Protein AF-A0A8K0QVH9-F1 (afdb_monomer_lite)

Foldseek 3Di:
DVVVVVVVVVVVVVVVVVVVVVVVVVVVVVVVVVVVVVVVVVVVVVVVVVVVVVVVVVVVVVVVVVVVVVVVVVVVVVVVVVVVVVVVVVVVVVVVVVVVVVVVVVVVVVVVVVVVVVVVVVVVVVVVVVVVVVVVVVVVVVVVVVVVVVVVVVVVVVVVVVVVVVVVVVVVVVVVVVVVVVVVCCVVVDPPPPPPVDDFDDDPFFPGFDFDQDPNWTWTWTHGPPPDDIDIDTVCVVPVPPPDDDDDDDDDDDDDDDDDDDDDDDDDDDDDDDDDDDDDDDCPVVVVVCCCVPVDPPPDDD

pLDDT: mean 73.51, std 28.83, range [21.8, 98.5]

Structure (mmCIF, N/CA/C/O backbone):
data_AF-A0A8K0QVH9-F1
#
_entry.id   AF-A0A8K0QVH9-F1
#
loop_
_atom_site.group_PDB
_atom_site.id
_atom_site.type_symbol
_atom_site.label_atom_id
_atom_site.label_alt_id
_atom_site.label_comp_id
_atom_site.label_asym_id
_atom_site.label_entity_id
_atom_site.label_seq_id
_atom_site.pdbx_PDB_ins_code
_atom_site.Cartn_x
_atom_site.Cartn_y
_atom_site.Cartn_z
_atom_site.occupancy
_atom_site.B_iso_or_equiv
_atom_site.auth_seq_id
_atom_site.auth_comp_id
_atom_site.auth_asym_id
_atom_site.auth_atom_id
_atom_site.pdbx_PDB_model_num
ATOM 1 N N . MET A 1 1 ? -75.529 -0.935 130.535 1.00 57.88 1 MET A N 1
ATOM 2 C CA . MET A 1 1 ? -74.658 -0.081 129.688 1.00 57.88 1 MET A CA 1
ATOM 3 C C . MET A 1 1 ? -73.705 -0.864 128.773 1.00 57.88 1 MET A C 1
ATOM 5 O O . MET A 1 1 ? -73.494 -0.405 127.663 1.00 57.88 1 MET A O 1
ATOM 9 N N . LYS A 1 2 ? -73.173 -2.038 129.161 1.00 58.66 2 LYS A N 1
ATOM 10 C CA . LYS A 1 2 ? -72.154 -2.792 128.389 1.00 58.66 2 LYS A CA 1
ATOM 11 C C . LYS A 1 2 ? -72.589 -3.248 126.974 1.00 58.66 2 LYS A C 1
ATOM 13 O O . LYS A 1 2 ? -71.867 -3.007 126.015 1.00 58.66 2 LYS A O 1
ATOM 18 N N . PHE A 1 3 ? -73.812 -3.770 126.829 1.00 58.72 3 PHE A N 1
ATOM 19 C CA . PHE A 1 3 ? -74.373 -4.228 125.541 1.00 58.72 3 PHE A CA 1
ATOM 20 C C . PHE A 1 3 ? -74.526 -3.124 124.476 1.00 58.72 3 PHE A C 1
ATOM 22 O O . PHE A 1 3 ? -74.322 -3.377 123.294 1.00 58.72 3 PHE A O 1
ATOM 29 N N . GLY A 1 4 ? -74.852 -1.888 124.876 1.00 67.38 4 GLY A N 1
ATOM 30 C CA . GLY A 1 4 ? -74.986 -0.766 123.935 1.00 67.38 4 GLY A CA 1
ATOM 31 C C . GLY A 1 4 ? -73.646 -0.305 123.352 1.00 67.38 4 GLY A C 1
ATOM 32 O O . GLY A 1 4 ? -73.594 0.166 122.219 1.00 67.38 4 GLY A O 1
ATOM 33 N N . ILE A 1 5 ? -72.554 -0.490 124.102 1.00 72.00 5 ILE A N 1
ATOM 34 C CA . ILE A 1 5 ? -71.194 -0.152 123.666 1.00 72.00 5 ILE A CA 1
ATOM 35 C C . ILE A 1 5 ? -70.684 -1.213 122.683 1.00 72.00 5 ILE A C 1
ATOM 37 O O . ILE A 1 5 ? -70.187 -0.864 121.615 1.00 72.00 5 ILE A O 1
ATOM 41 N N . GLU A 1 6 ? -70.867 -2.501 122.988 1.00 73.19 6 GLU A N 1
ATOM 42 C CA . GLU A 1 6 ? -70.455 -3.613 122.115 1.00 73.19 6 GLU A CA 1
ATOM 43 C C . GLU A 1 6 ? -71.192 -3.582 120.766 1.00 73.19 6 GLU A C 1
ATOM 45 O O . GLU A 1 6 ? -70.543 -3.646 119.719 1.00 73.19 6 GLU A O 1
ATOM 50 N N . PHE A 1 7 ? -72.512 -3.357 120.772 1.00 77.00 7 PHE A N 1
ATOM 51 C CA . PHE A 1 7 ? -73.316 -3.205 119.552 1.00 77.00 7 PHE A CA 1
ATOM 52 C C . PHE A 1 7 ? -72.897 -1.979 118.725 1.00 77.00 7 PHE A C 1
ATOM 54 O O . PHE A 1 7 ? -72.733 -2.074 117.510 1.00 77.00 7 PHE A O 1
ATOM 61 N N . GLY A 1 8 ? -72.628 -0.841 119.378 1.00 79.94 8 GLY A N 1
ATOM 62 C CA . GL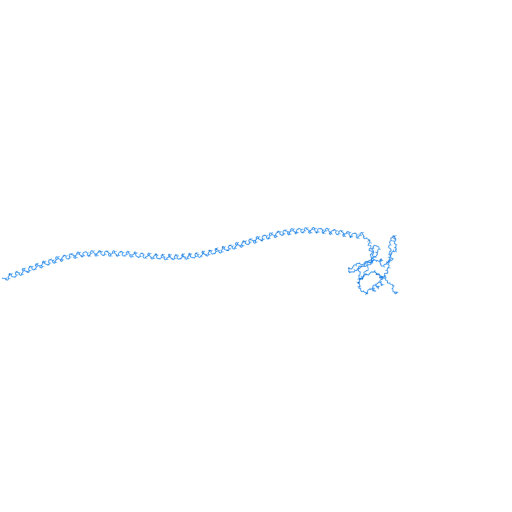Y A 1 8 ? -72.089 0.350 118.712 1.00 79.94 8 GLY A CA 1
ATOM 63 C C . GLY A 1 8 ? -70.687 0.145 118.120 1.00 79.94 8 GLY A C 1
ATOM 64 O O . GLY A 1 8 ? -70.339 0.784 117.129 1.00 79.94 8 GLY A O 1
ATOM 65 N N . THR A 1 9 ? -69.887 -0.765 118.683 1.00 85.88 9 THR A N 1
ATOM 66 C CA . THR A 1 9 ? -68.551 -1.113 118.167 1.00 85.88 9 THR A CA 1
ATOM 67 C C . THR A 1 9 ? -68.649 -2.033 116.947 1.00 85.88 9 THR A C 1
ATOM 69 O O . THR A 1 9 ? -67.959 -1.810 115.954 1.00 85.88 9 THR A O 1
ATOM 72 N N . HIS A 1 10 ? -69.557 -3.013 116.984 1.00 87.06 10 HIS A N 1
ATOM 73 C CA . HIS A 1 10 ? -69.821 -3.916 115.860 1.00 87.06 10 HIS A CA 1
ATOM 74 C C . HIS A 1 10 ? -70.444 -3.167 114.671 1.00 87.06 10 HIS A C 1
ATOM 76 O O . HIS A 1 10 ? -70.052 -3.399 113.532 1.00 87.06 10 HIS A O 1
ATOM 82 N N . ALA A 1 11 ? -71.343 -2.206 114.920 1.00 87.75 11 ALA A N 1
ATOM 83 C CA . ALA A 1 11 ? -71.897 -1.341 113.875 1.00 87.75 11 ALA A CA 1
ATOM 84 C C . ALA A 1 11 ? -70.799 -0.552 113.134 1.00 87.75 11 ALA A C 1
ATOM 86 O O . ALA A 1 11 ? -70.746 -0.573 111.908 1.00 87.75 11 ALA A O 1
ATOM 87 N N . LYS A 1 12 ? -69.850 0.046 113.872 1.00 89.44 12 LYS A N 1
ATOM 88 C CA . LYS A 1 12 ? -68.688 0.734 113.279 1.00 89.44 12 LYS A CA 1
ATOM 89 C C . LYS A 1 12 ? -67.795 -0.200 112.459 1.00 89.44 12 LYS A C 1
ATOM 91 O O . LYS A 1 12 ? -67.275 0.213 111.428 1.00 89.44 12 LYS A O 1
ATOM 96 N N . GLN A 1 13 ? -67.603 -1.445 112.900 1.00 91.38 13 GLN A N 1
ATOM 97 C CA . GLN A 1 13 ? -66.842 -2.439 112.135 1.00 91.38 13 GLN A CA 1
ATOM 98 C C . GLN A 1 13 ? -67.545 -2.812 110.825 1.00 91.38 13 GLN A C 1
ATOM 100 O O . GLN A 1 13 ? -66.882 -2.903 109.797 1.00 91.38 13 GLN A O 1
ATOM 105 N N . VAL A 1 14 ? -68.871 -2.983 110.841 1.00 92.31 14 VAL A N 1
ATOM 106 C CA . VAL A 1 14 ? -69.663 -3.255 109.630 1.00 92.31 14 VAL A CA 1
ATOM 107 C C . VAL A 1 14 ? -69.577 -2.094 108.642 1.00 92.31 14 VAL A C 1
ATOM 109 O O . VAL A 1 14 ? -69.371 -2.331 107.453 1.00 92.31 14 VAL A O 1
ATOM 112 N N . ASP A 1 15 ? -69.682 -0.851 109.111 1.00 93.19 15 ASP A N 1
ATOM 113 C CA . ASP A 1 15 ? -69.553 0.326 108.244 1.00 93.19 15 ASP A CA 1
ATOM 114 C C . ASP A 1 15 ? -68.138 0.453 107.659 1.00 93.19 15 ASP A C 1
ATOM 116 O O . ASP A 1 15 ? -67.987 0.740 106.472 1.00 93.19 15 ASP A O 1
ATOM 120 N N . ASN A 1 16 ? -67.102 0.146 108.446 1.00 94.56 16 ASN A N 1
ATOM 121 C CA . ASN A 1 16 ? -65.720 0.126 107.965 1.00 94.56 16 ASN A CA 1
ATOM 122 C C . ASN A 1 16 ? -65.490 -0.969 106.907 1.00 94.56 16 ASN A C 1
ATOM 124 O O . ASN A 1 16 ? -64.895 -0.711 105.865 1.00 94.56 16 ASN A O 1
ATOM 128 N N . LEU A 1 17 ? -66.014 -2.179 107.130 1.00 94.94 17 LEU A N 1
ATOM 129 C CA . LEU A 1 17 ? -65.939 -3.272 106.155 1.00 94.94 17 LEU A CA 1
ATOM 130 C C . LEU A 1 17 ? -66.709 -2.949 104.868 1.00 94.94 17 LEU A C 1
ATOM 132 O O . LEU A 1 17 ? -66.255 -3.305 103.784 1.00 94.94 17 LEU A O 1
ATOM 136 N N . ARG A 1 18 ? -67.851 -2.253 104.956 1.00 94.56 18 ARG A N 1
ATOM 137 C CA . ARG A 1 18 ? -68.585 -1.767 103.775 1.00 94.56 18 ARG A CA 1
ATOM 138 C C . ARG A 1 18 ? -67.783 -0.738 102.987 1.00 94.56 18 ARG A C 1
ATOM 140 O O . ARG A 1 18 ? -67.773 -0.814 101.763 1.00 94.56 18 ARG A O 1
ATOM 147 N N . ALA A 1 19 ? -67.114 0.191 103.671 1.00 93.88 19 ALA A N 1
ATOM 148 C CA . ALA A 1 19 ? -66.245 1.171 103.026 1.00 93.88 19 ALA A CA 1
ATOM 149 C C . ALA A 1 19 ? -65.070 0.486 102.307 1.00 93.88 19 ALA A C 1
ATOM 151 O O . ALA A 1 19 ? -64.851 0.744 101.127 1.00 93.88 19 ALA A O 1
ATOM 152 N N . GLN A 1 20 ? -64.398 -0.461 102.971 1.00 95.25 20 GLN A N 1
ATOM 153 C CA . GLN A 1 20 ? -63.329 -1.268 102.367 1.00 95.25 20 GLN A CA 1
ATOM 154 C C . GLN A 1 20 ? -63.825 -2.089 101.171 1.00 95.25 20 GLN A C 1
ATOM 156 O O . GLN A 1 20 ? -63.152 -2.166 100.149 1.00 95.25 20 GLN A O 1
ATOM 161 N N . LEU A 1 21 ? -65.016 -2.690 101.265 1.00 95.50 21 LEU A N 1
ATOM 162 C CA . LEU A 1 21 ? -65.599 -3.447 100.158 1.00 95.50 21 LEU A CA 1
ATOM 163 C C . LEU A 1 21 ? -65.886 -2.549 98.947 1.00 95.50 21 LEU A C 1
ATOM 165 O O . LEU A 1 21 ? -65.618 -2.954 97.819 1.00 95.50 21 LEU A O 1
ATOM 169 N N . ALA A 1 22 ? -66.407 -1.340 99.173 1.00 94.62 22 ALA A N 1
ATOM 170 C CA . ALA A 1 22 ? -66.648 -0.366 98.111 1.00 94.62 22 ALA A CA 1
ATOM 171 C C . ALA A 1 22 ? -65.335 0.105 97.457 1.00 94.62 22 ALA A C 1
ATOM 173 O O . ALA A 1 22 ? -65.261 0.221 96.233 1.00 94.62 22 ALA A O 1
ATOM 174 N N . GLU A 1 23 ? -64.284 0.322 98.250 1.00 96.31 23 GLU A N 1
ATOM 175 C CA . GLU A 1 23 ? -62.947 0.667 97.755 1.00 96.31 23 GLU A CA 1
ATOM 176 C C . GLU A 1 23 ? -62.372 -0.457 96.881 1.00 96.31 23 GLU A C 1
ATOM 178 O O . GLU A 1 23 ? -62.046 -0.223 95.718 1.00 96.31 23 GLU A O 1
ATOM 183 N N . VAL A 1 24 ? -62.385 -1.702 97.372 1.00 96.44 24 VAL A N 1
ATOM 184 C CA . VAL A 1 24 ? -61.933 -2.883 96.616 1.00 96.44 24 VAL A CA 1
ATOM 185 C C . VAL A 1 24 ? -62.740 -3.079 95.330 1.00 96.44 24 VAL A C 1
ATOM 187 O O . VAL A 1 24 ? -62.173 -3.428 94.297 1.00 96.44 24 VAL A O 1
ATOM 190 N N . GLN A 1 25 ? -64.056 -2.842 95.346 1.00 95.12 25 GLN A N 1
ATOM 191 C CA . GLN A 1 25 ? -64.880 -2.894 94.132 1.00 95.12 25 GLN A CA 1
ATOM 192 C C . GLN A 1 25 ? -64.455 -1.838 93.109 1.00 95.12 25 GLN A C 1
ATOM 194 O O . GLN A 1 25 ? -64.366 -2.141 91.919 1.00 95.12 25 GLN A O 1
ATOM 199 N N . THR A 1 26 ? -64.149 -0.626 93.571 1.00 95.88 26 THR A N 1
ATOM 200 C CA . THR A 1 26 ? -63.695 0.476 92.715 1.00 95.88 26 THR A CA 1
ATOM 201 C C . THR A 1 26 ? -62.329 0.155 92.097 1.00 95.88 26 THR A C 1
ATOM 203 O O . THR A 1 26 ? -62.136 0.286 90.884 1.00 95.88 26 THR A O 1
ATOM 206 N N . GLU A 1 27 ? -61.393 -0.360 92.897 1.00 96.56 27 GLU A N 1
ATOM 207 C CA . GLU A 1 27 ? -60.085 -0.820 92.421 1.00 96.56 27 GLU A CA 1
ATOM 208 C C . GLU A 1 27 ? -60.204 -1.982 91.430 1.00 96.56 27 GLU A C 1
ATOM 210 O O . GLU A 1 27 ? -59.517 -1.994 90.405 1.00 96.56 27 GLU A O 1
ATOM 215 N N . LEU A 1 28 ? -61.107 -2.933 91.686 1.00 96.75 28 LEU A N 1
ATOM 216 C CA . LEU A 1 28 ? -61.361 -4.061 90.795 1.00 96.75 28 LEU A CA 1
ATOM 217 C C . LEU A 1 28 ? -61.886 -3.586 89.435 1.00 96.75 28 LEU A C 1
ATOM 219 O O . LEU A 1 28 ? -61.407 -4.062 88.405 1.00 96.75 28 LEU A O 1
ATOM 223 N N . THR A 1 29 ? -62.813 -2.621 89.411 1.00 95.94 29 THR A N 1
ATOM 224 C CA . THR A 1 29 ? -63.303 -2.036 88.152 1.00 95.94 29 THR A CA 1
ATOM 225 C C . THR A 1 29 ? -62.196 -1.317 87.385 1.00 95.94 29 THR A C 1
ATOM 227 O O . THR A 1 29 ? -62.011 -1.581 86.197 1.00 95.94 29 THR A O 1
ATOM 230 N N . ALA A 1 30 ? -61.379 -0.510 88.068 1.00 96.69 30 ALA A N 1
ATOM 231 C CA . ALA A 1 30 ? -60.260 0.194 87.445 1.00 96.69 30 ALA A CA 1
ATOM 232 C C . ALA A 1 30 ? -59.186 -0.776 86.917 1.00 96.69 30 ALA A C 1
ATOM 234 O O . ALA A 1 30 ? -58.601 -0.564 85.854 1.00 96.69 30 ALA A O 1
ATOM 235 N N . SER A 1 31 ? -58.923 -1.865 87.644 1.00 96.94 31 SER A N 1
ATOM 236 C CA . SER A 1 31 ? -58.004 -2.919 87.211 1.00 96.94 31 SER A CA 1
ATOM 237 C C . SER A 1 31 ? -58.553 -3.680 85.999 1.00 96.94 31 SER A C 1
ATOM 239 O O . SER A 1 31 ? -57.823 -3.913 85.036 1.00 96.94 31 SER A O 1
ATOM 241 N N . SER A 1 32 ? -59.854 -3.989 85.986 1.00 96.81 32 SER A N 1
ATOM 242 C CA . SER A 1 32 ? -60.522 -4.629 84.847 1.00 96.81 32 SER A CA 1
ATOM 243 C C . SER A 1 32 ? -60.441 -3.778 83.576 1.00 96.81 32 SER A C 1
ATOM 245 O O . SER A 1 32 ? -60.183 -4.308 82.495 1.00 96.81 32 SER A O 1
ATOM 247 N N . GLU A 1 33 ? -60.616 -2.460 83.686 1.00 97.44 33 GLU A N 1
ATOM 248 C CA . GLU A 1 33 ? -60.452 -1.535 82.557 1.00 97.44 33 GLU A CA 1
ATOM 249 C C . GLU A 1 33 ? -59.007 -1.497 82.049 1.00 97.44 33 GLU A C 1
ATOM 251 O O . GLU A 1 33 ? -58.771 -1.563 80.842 1.00 97.44 33 GLU A O 1
ATOM 256 N N . LYS A 1 34 ? -58.020 -1.471 82.956 1.00 97.44 34 LYS A N 1
ATOM 257 C CA . LYS A 1 34 ? -56.597 -1.551 82.585 1.00 97.44 34 LYS A CA 1
ATOM 258 C C . LYS A 1 34 ? -56.271 -2.844 81.844 1.00 97.44 34 LYS A C 1
ATOM 260 O O . LYS A 1 34 ? -55.566 -2.794 80.840 1.00 97.44 34 LYS A O 1
ATOM 265 N N . VAL A 1 35 ? -56.783 -3.988 82.304 1.00 97.81 35 VAL A N 1
ATOM 266 C CA . VAL A 1 35 ? -56.580 -5.283 81.633 1.00 97.81 35 VAL A CA 1
ATOM 267 C C . VAL A 1 35 ? -57.154 -5.258 80.219 1.00 97.81 35 VAL A C 1
ATOM 269 O O . VAL A 1 35 ? -56.475 -5.696 79.293 1.00 97.81 35 VAL A O 1
ATOM 272 N N . LYS A 1 36 ? -58.355 -4.698 80.033 1.00 97.06 36 LYS A N 1
ATOM 273 C CA . LYS A 1 36 ? -58.963 -4.553 78.705 1.00 97.06 36 LYS A CA 1
ATOM 274 C C . LYS A 1 36 ? -58.111 -3.673 77.783 1.00 97.06 36 LYS A C 1
ATOM 276 O O . LYS A 1 36 ? -57.770 -4.097 76.686 1.00 97.06 36 LYS A O 1
ATOM 281 N N . ASN A 1 37 ? -57.668 -2.510 78.263 1.00 98.00 37 ASN A N 1
ATOM 282 C CA . ASN A 1 37 ? -56.795 -1.622 77.488 1.00 98.00 37 ASN A CA 1
ATOM 283 C C . ASN A 1 37 ? -55.467 -2.296 77.104 1.00 98.00 37 ASN A C 1
ATOM 285 O O . ASN A 1 37 ? -54.993 -2.141 75.981 1.00 98.00 37 ASN A O 1
ATOM 289 N N . LEU A 1 38 ? -54.867 -3.071 78.014 1.00 98.00 38 LEU A N 1
ATOM 290 C CA . LEU A 1 38 ? -53.647 -3.832 77.726 1.00 98.00 38 LEU A CA 1
ATOM 291 C C . LEU A 1 38 ? -53.888 -4.955 76.705 1.00 98.00 38 LEU A C 1
ATOM 293 O O . LEU A 1 38 ? -53.006 -5.244 75.898 1.00 98.00 38 LEU A O 1
ATOM 297 N N . GLN A 1 39 ? -55.066 -5.587 76.710 1.00 97.75 39 GLN A N 1
ATOM 298 C CA . GLN A 1 39 ? -55.448 -6.579 75.698 1.00 97.75 39 GLN A CA 1
ATOM 299 C C . GLN A 1 39 ? -55.609 -5.945 74.310 1.00 97.75 39 GLN A C 1
ATOM 301 O O . GLN A 1 39 ? -55.124 -6.512 73.326 1.00 97.75 39 GLN A O 1
ATOM 306 N N . ASP A 1 40 ? -56.212 -4.759 74.233 1.00 97.62 40 ASP A N 1
ATOM 307 C CA . ASP A 1 40 ? -56.354 -4.012 72.980 1.00 97.62 40 ASP A CA 1
ATOM 308 C C . ASP A 1 40 ? -54.974 -3.606 72.430 1.00 97.62 40 ASP A C 1
ATOM 310 O O . ASP A 1 40 ? -54.649 -3.904 71.278 1.00 97.62 40 ASP A O 1
ATOM 314 N N . GLN A 1 41 ? -54.102 -3.051 73.282 1.00 98.00 41 GLN A N 1
ATOM 315 C CA . GLN A 1 41 ? -52.717 -2.715 72.920 1.00 98.00 41 GLN A CA 1
ATOM 316 C C . GLN A 1 41 ? -51.916 -3.937 72.461 1.00 98.00 41 GLN A C 1
ATOM 318 O O . GLN A 1 41 ? -51.178 -3.866 71.478 1.00 98.00 41 GLN A O 1
ATOM 323 N N . ARG A 1 42 ? -52.060 -5.080 73.145 1.00 97.94 42 ARG A N 1
ATOM 324 C CA . ARG A 1 42 ? -51.406 -6.329 72.735 1.00 97.94 42 ARG A CA 1
ATOM 325 C C . ARG A 1 42 ? -51.844 -6.736 71.329 1.00 97.94 42 ARG A C 1
ATOM 327 O O . ARG A 1 42 ? -51.002 -7.141 70.533 1.00 97.94 42 ARG A O 1
ATOM 334 N N . THR A 1 43 ? -53.135 -6.638 71.032 1.00 97.50 43 THR A N 1
ATOM 335 C CA . THR A 1 43 ? -53.685 -7.007 69.721 1.00 97.50 43 THR A CA 1
ATOM 336 C C . THR A 1 43 ? -53.152 -6.084 68.622 1.00 97.50 43 THR A C 1
ATOM 338 O O . THR A 1 43 ? -52.741 -6.561 67.565 1.00 97.50 43 THR A O 1
ATOM 341 N N . GLU A 1 44 ? -53.059 -4.779 68.892 1.00 98.19 44 GLU A N 1
ATOM 342 C CA . GLU A 1 44 ? -52.468 -3.803 67.968 1.00 98.19 44 GLU A CA 1
ATOM 343 C C . GLU A 1 44 ? -50.980 -4.085 67.695 1.00 98.19 44 GLU A C 1
ATOM 345 O O . GLU A 1 44 ? -50.537 -4.082 66.545 1.00 98.19 44 GLU A O 1
ATOM 350 N N . VAL A 1 45 ? -50.201 -4.375 68.742 1.00 98.12 45 VAL A N 1
ATOM 351 C CA . VAL A 1 45 ? -48.778 -4.726 68.608 1.00 98.12 45 VAL A CA 1
ATOM 352 C C . VAL A 1 45 ? -48.601 -6.027 67.824 1.00 98.12 45 VAL A C 1
ATOM 354 O O . VAL A 1 45 ? -47.701 -6.111 66.992 1.00 98.12 45 VAL A O 1
ATOM 357 N N . GLN A 1 46 ? -49.465 -7.025 68.040 1.00 98.06 46 GLN A N 1
ATOM 358 C CA . GLN A 1 46 ? -49.442 -8.276 67.278 1.00 98.06 46 GLN A CA 1
ATOM 359 C C . GLN A 1 46 ? -49.708 -8.037 65.785 1.00 98.06 46 GLN A C 1
ATOM 361 O O . GLN A 1 46 ? -48.982 -8.576 64.954 1.00 98.06 46 GLN A O 1
ATOM 366 N N . ALA A 1 47 ? -50.673 -7.182 65.437 1.00 97.56 47 ALA A N 1
ATOM 367 C CA . ALA A 1 47 ? -50.941 -6.831 64.042 1.00 97.56 47 ALA A CA 1
ATOM 368 C C . ALA A 1 47 ? -49.751 -6.114 63.378 1.00 97.56 47 ALA A C 1
ATOM 370 O O . ALA A 1 47 ? -49.357 -6.465 62.267 1.00 97.56 47 ALA A O 1
ATOM 371 N N . LYS A 1 48 ? -49.129 -5.154 64.078 1.00 98.12 48 LYS A N 1
ATOM 372 C CA . LYS A 1 48 ? -47.929 -4.450 63.590 1.00 98.12 48 LYS A CA 1
ATOM 373 C C . LYS A 1 48 ? -46.736 -5.386 63.400 1.00 98.12 48 LYS A C 1
ATOM 375 O O . LYS A 1 48 ? -45.968 -5.211 62.460 1.00 98.12 48 LYS A O 1
ATOM 380 N N . LEU A 1 49 ? -46.572 -6.373 64.282 1.00 98.19 49 LEU A N 1
ATOM 381 C CA . LEU A 1 49 ? -45.493 -7.353 64.177 1.00 98.19 49 LEU A CA 1
ATOM 382 C C . LEU A 1 49 ? -45.635 -8.226 62.923 1.00 98.19 49 LEU A C 1
ATOM 384 O O . LEU A 1 49 ? -44.642 -8.435 62.231 1.00 98.19 49 LEU A O 1
ATOM 388 N N . GLU A 1 50 ? -46.843 -8.706 62.620 1.00 97.50 50 GLU A N 1
ATOM 389 C CA . GLU A 1 50 ? -47.079 -9.476 61.390 1.00 97.50 50 GLU A CA 1
ATOM 390 C C . GLU A 1 50 ? -46.868 -8.609 60.143 1.00 97.50 50 GLU A C 1
ATOM 392 O O . GLU A 1 50 ? -46.185 -9.039 59.219 1.00 97.50 50 GLU A O 1
ATOM 397 N N . GLN A 1 51 ? -47.320 -7.349 60.157 1.00 98.06 51 GLN A N 1
ATOM 398 C CA . GLN A 1 51 ? -47.042 -6.418 59.060 1.00 98.06 51 GLN A CA 1
ATOM 399 C C . GLN A 1 51 ? -45.532 -6.225 58.834 1.00 98.06 51 GLN A C 1
ATOM 401 O O . GLN A 1 51 ? -45.058 -6.336 57.707 1.00 98.06 51 GLN A O 1
ATOM 406 N N . PHE A 1 52 ? -44.750 -5.994 59.894 1.00 98.12 52 PHE A N 1
ATOM 407 C CA . PHE A 1 52 ? -43.296 -5.852 59.760 1.00 98.12 52 PHE A CA 1
ATOM 408 C C . PHE A 1 52 ? -42.606 -7.122 59.270 1.00 98.12 52 PHE A C 1
ATOM 410 O O . PHE A 1 52 ? -41.573 -7.045 58.605 1.00 98.12 52 PHE A O 1
ATOM 417 N N . LYS A 1 53 ? -43.151 -8.292 59.597 1.00 98.00 53 LYS A N 1
ATOM 418 C CA . LYS A 1 53 ? -42.632 -9.567 59.113 1.00 98.00 53 LYS A CA 1
ATOM 419 C C . LYS A 1 53 ? -42.861 -9.719 57.609 1.00 98.00 53 LYS A C 1
ATOM 421 O O . LYS A 1 53 ? -41.937 -10.131 56.909 1.00 98.00 53 LYS A O 1
ATOM 426 N N . ASP A 1 54 ? -44.037 -9.336 57.121 1.00 97.88 54 ASP A N 1
ATOM 427 C CA . ASP A 1 54 ? -44.349 -9.329 55.690 1.00 97.88 54 ASP A CA 1
ATOM 428 C C . ASP A 1 54 ? -43.481 -8.312 54.932 1.00 97.88 54 ASP A C 1
ATOM 430 O O . ASP A 1 54 ? -42.883 -8.647 53.908 1.00 97.88 54 ASP A O 1
ATOM 434 N N . ASP A 1 55 ? -43.316 -7.101 55.471 1.00 98.00 55 ASP A N 1
ATOM 435 C CA . ASP A 1 55 ? -42.443 -6.073 54.891 1.00 98.00 55 ASP A CA 1
ATOM 436 C C . ASP A 1 55 ? -40.980 -6.542 54.818 1.00 98.00 55 ASP A C 1
ATOM 438 O O . ASP A 1 55 ? -40.310 -6.361 53.798 1.00 98.00 55 ASP A O 1
ATOM 442 N N . ALA A 1 56 ? -40.478 -7.196 55.871 1.00 97.50 56 ALA A N 1
ATOM 443 C CA . ALA A 1 56 ? -39.124 -7.742 55.899 1.00 97.50 56 ALA A CA 1
ATOM 444 C C . ALA A 1 56 ? -38.919 -8.857 54.859 1.00 97.50 56 ALA A C 1
ATOM 446 O O . ALA A 1 56 ? -37.855 -8.932 54.239 1.00 97.50 56 ALA A O 1
ATOM 447 N N . LEU A 1 57 ? -39.929 -9.708 54.641 1.00 97.94 57 LEU A N 1
ATOM 448 C CA . LEU A 1 57 ? -39.893 -10.731 53.595 1.00 97.94 57 LEU A CA 1
ATOM 449 C C . LEU A 1 57 ? -39.860 -10.100 52.199 1.00 97.94 57 LEU A C 1
ATOM 451 O O . LEU A 1 57 ? -39.027 -10.492 51.379 1.00 97.94 57 LEU A O 1
ATOM 455 N N . ASN A 1 58 ? -40.703 -9.096 51.950 1.00 97.88 58 ASN A N 1
ATOM 456 C CA . ASN A 1 58 ? -40.748 -8.390 50.669 1.00 97.88 58 ASN A CA 1
ATOM 457 C C . ASN 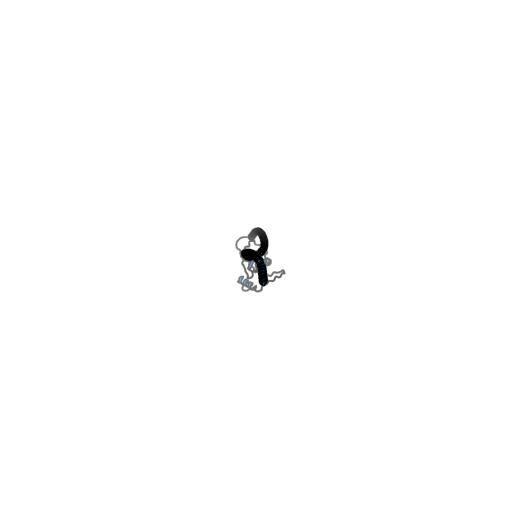A 1 58 ? -39.420 -7.681 50.364 1.00 97.88 58 ASN A C 1
ATOM 459 O O . ASN A 1 58 ? -38.858 -7.871 49.287 1.00 97.88 58 ASN A O 1
ATOM 463 N N . LEU A 1 59 ? -38.847 -6.969 51.340 1.00 98.19 59 LEU A N 1
ATOM 464 C CA . LEU A 1 59 ? -37.524 -6.350 51.199 1.00 98.19 59 LEU A CA 1
ATOM 465 C C . LEU A 1 59 ? -36.424 -7.380 50.902 1.00 98.19 59 LEU A C 1
ATOM 467 O O . LEU A 1 59 ? -35.514 -7.107 50.119 1.00 98.19 59 LEU A O 1
ATOM 471 N N . GLY A 1 60 ? -36.502 -8.574 51.497 1.00 97.69 60 GLY A N 1
ATOM 472 C CA . GLY A 1 60 ? -35.583 -9.672 51.200 1.00 97.69 60 GLY A CA 1
ATOM 473 C C . GLY A 1 60 ? -35.675 -10.152 49.747 1.00 97.69 60 GLY A C 1
ATOM 474 O O . GLY A 1 60 ? -34.647 -10.411 49.115 1.00 97.69 60 GLY A O 1
ATOM 475 N N . LEU A 1 61 ? -36.889 -10.232 49.196 1.00 97.88 61 LEU A N 1
ATOM 476 C CA . LEU A 1 61 ? -37.122 -10.593 47.793 1.00 97.88 61 LEU A CA 1
ATOM 477 C C . LEU A 1 61 ? -36.613 -9.511 46.830 1.00 97.88 61 LEU A C 1
ATOM 479 O O . LEU A 1 61 ? -35.950 -9.837 45.838 1.00 97.88 61 LEU A O 1
ATOM 483 N N . ASP A 1 62 ? -36.858 -8.239 47.141 1.00 98.00 62 ASP A N 1
ATOM 484 C CA . ASP A 1 62 ? -36.391 -7.105 46.337 1.00 98.00 62 ASP A CA 1
ATOM 485 C C . ASP A 1 62 ? -34.862 -7.031 46.317 1.00 98.00 62 ASP A C 1
ATOM 487 O O . ASP A 1 62 ? -34.253 -6.934 45.248 1.00 98.00 62 ASP A O 1
ATOM 491 N N . LEU A 1 63 ? -34.215 -7.179 47.479 1.00 98.00 63 LEU A N 1
ATOM 492 C CA . LEU A 1 63 ? -32.756 -7.264 47.581 1.00 98.00 63 LEU A CA 1
ATOM 493 C C . LEU A 1 63 ? -32.196 -8.424 46.754 1.00 98.00 63 LEU A C 1
ATOM 495 O O . LEU A 1 63 ? -31.206 -8.251 46.041 1.00 98.00 63 LEU A O 1
ATOM 499 N N . GLY A 1 64 ? -32.840 -9.594 46.801 1.00 97.88 64 GLY A N 1
ATOM 500 C CA . GLY A 1 64 ? -32.455 -10.742 45.981 1.00 97.88 64 GLY A CA 1
ATOM 501 C C . GLY A 1 64 ? -32.580 -10.471 44.478 1.00 97.88 64 GLY A C 1
ATOM 502 O O . GLY A 1 64 ? -31.741 -10.917 43.693 1.00 97.88 64 GLY A O 1
ATOM 503 N N . THR A 1 65 ? -33.596 -9.714 44.068 1.00 98.06 65 THR A N 1
ATOM 504 C CA . THR A 1 65 ? -33.814 -9.326 42.668 1.00 98.06 65 THR A CA 1
ATOM 505 C C . THR A 1 65 ? -32.769 -8.312 42.204 1.00 98.06 65 THR A C 1
ATOM 507 O O . THR A 1 65 ? -32.133 -8.513 41.168 1.00 98.06 65 THR A O 1
ATOM 510 N N . HIS A 1 66 ? -32.513 -7.272 42.998 1.00 97.88 66 HIS A N 1
ATOM 511 C CA . HIS A 1 66 ? -31.483 -6.277 42.703 1.00 97.88 66 HIS A CA 1
ATOM 512 C C . HIS A 1 66 ? -30.071 -6.868 42.685 1.00 97.88 66 HIS A C 1
ATOM 514 O O . HIS A 1 66 ? -29.261 -6.465 41.853 1.00 97.88 66 HIS A O 1
ATOM 520 N N . ALA A 1 67 ? -29.774 -7.848 43.544 1.00 97.75 67 ALA A N 1
ATOM 521 C CA . ALA A 1 67 ? -28.494 -8.551 43.522 1.00 97.75 67 ALA A CA 1
ATOM 522 C C . ALA A 1 67 ? -28.270 -9.282 42.188 1.00 97.75 67 ALA A C 1
ATOM 524 O O . ALA A 1 67 ? -27.219 -9.125 41.569 1.00 97.75 67 ALA A O 1
ATOM 525 N N . LYS A 1 68 ? -29.285 -10.008 41.698 1.00 98.12 68 LYS A N 1
ATOM 526 C CA . LYS A 1 68 ? -29.217 -10.693 40.396 1.00 98.12 68 LYS A CA 1
ATOM 527 C C . LYS A 1 68 ? -29.030 -9.718 39.237 1.00 98.12 68 LYS A C 1
ATOM 529 O O . LYS A 1 68 ? -28.253 -9.999 38.327 1.00 98.12 68 LYS A O 1
ATOM 534 N N . GLU A 1 69 ? -29.716 -8.578 39.270 1.00 98.31 69 GLU A N 1
ATOM 535 C CA . GLU A 1 69 ? -29.562 -7.552 38.236 1.00 98.31 69 GLU A CA 1
ATOM 536 C C . GLU A 1 69 ? -28.168 -6.914 38.273 1.00 98.31 69 GLU A C 1
ATOM 538 O O . GLU A 1 69 ? -27.537 -6.738 37.233 1.00 98.31 69 GLU A O 1
ATOM 543 N N . ALA A 1 70 ? -27.631 -6.643 39.466 1.00 98.06 70 ALA A N 1
ATOM 544 C CA . ALA A 1 70 ? -26.269 -6.141 39.616 1.00 98.06 70 ALA A CA 1
ATOM 545 C C . ALA A 1 70 ? -25.230 -7.123 39.049 1.00 98.06 70 ALA A C 1
ATOM 547 O O . ALA A 1 70 ? -24.294 -6.701 38.370 1.00 98.06 70 ALA A O 1
ATOM 548 N N . ASP A 1 71 ? -25.400 -8.426 39.277 1.00 98.31 71 ASP A N 1
ATOM 549 C CA . ASP A 1 71 ? -24.507 -9.448 38.726 1.00 98.31 71 ASP A CA 1
ATOM 550 C C . ASP A 1 71 ? -24.617 -9.551 37.202 1.00 98.31 71 ASP A C 1
ATOM 552 O O . ASP A 1 71 ? -23.598 -9.640 36.512 1.00 98.31 71 ASP A O 1
ATOM 556 N N . ARG A 1 72 ? -25.834 -9.443 36.655 1.00 98.50 72 ARG A N 1
ATOM 557 C CA . ARG A 1 72 ? -26.055 -9.379 35.206 1.00 98.50 72 ARG A CA 1
ATOM 558 C C . ARG A 1 72 ? -25.361 -8.169 34.581 1.00 98.50 72 ARG A C 1
ATOM 560 O O . ARG A 1 72 ? -24.659 -8.321 33.582 1.00 98.50 72 ARG A O 1
ATOM 567 N N . LEU A 1 73 ? -25.524 -6.984 35.167 1.00 98.44 73 LEU A N 1
ATOM 568 C CA . LEU A 1 73 ? -24.895 -5.756 34.677 1.00 98.44 73 LEU A CA 1
ATOM 569 C C . LEU A 1 73 ? -23.365 -5.823 34.767 1.00 98.44 73 LEU A C 1
ATOM 571 O O . LEU A 1 73 ? -22.680 -5.374 33.849 1.00 98.44 73 LEU A O 1
ATOM 575 N N . ARG A 1 74 ? -22.809 -6.430 35.825 1.00 98.44 74 ARG A N 1
ATOM 576 C CA . ARG A 1 74 ? -21.359 -6.678 35.929 1.00 98.44 74 ARG A CA 1
ATOM 577 C C . ARG A 1 74 ? -20.854 -7.596 34.820 1.00 98.44 74 ARG A C 1
ATOM 579 O O . ARG A 1 74 ? -19.806 -7.312 34.246 1.00 98.44 74 ARG A O 1
ATOM 586 N N . ALA A 1 75 ? -21.589 -8.662 34.508 1.00 98.12 75 ALA A N 1
ATOM 587 C CA . ALA A 1 75 ? -21.229 -9.569 33.422 1.00 98.12 75 ALA A CA 1
ATOM 588 C C . ALA A 1 75 ? -21.247 -8.854 32.060 1.00 98.12 75 ALA A C 1
ATOM 590 O O . ALA A 1 75 ? -20.278 -8.948 31.310 1.00 98.12 75 ALA A O 1
ATOM 591 N N . GLN A 1 76 ? -22.291 -8.066 31.782 1.00 98.44 76 GLN A N 1
ATOM 592 C CA . GLN A 1 76 ? -22.381 -7.261 30.558 1.00 98.44 76 GLN A CA 1
ATOM 593 C C . GLN A 1 76 ? -21.250 -6.232 30.452 1.00 98.44 76 GLN A C 1
ATOM 595 O O . GLN A 1 76 ? -20.676 -6.044 29.382 1.00 98.44 76 GLN A O 1
ATOM 600 N N . LEU A 1 77 ? -20.886 -5.581 31.561 1.00 98.38 77 LEU A N 1
ATOM 601 C CA . LEU A 1 77 ? -19.774 -4.633 31.580 1.00 98.38 77 LEU A CA 1
ATOM 602 C C . LEU A 1 77 ? -18.439 -5.316 31.248 1.00 98.38 77 LEU A C 1
ATOM 604 O O . LEU A 1 77 ? -17.647 -4.762 30.487 1.00 98.38 77 LEU A O 1
ATOM 608 N N . ALA A 1 78 ? -18.198 -6.514 31.787 1.00 98.12 78 ALA A N 1
ATOM 609 C CA . ALA A 1 78 ? -16.991 -7.288 31.499 1.00 98.12 78 ALA A CA 1
ATOM 610 C C . ALA A 1 78 ? -16.919 -7.729 30.023 1.00 98.12 78 ALA A C 1
ATOM 612 O O . ALA A 1 78 ? -15.849 -7.682 29.409 1.00 98.12 78 ALA A O 1
ATOM 613 N N . GLU A 1 79 ? -18.054 -8.108 29.434 1.00 98.38 79 GLU A N 1
ATOM 614 C CA . GLU A 1 79 ? -18.156 -8.447 28.011 1.00 98.38 79 GLU A CA 1
ATOM 615 C C . GLU A 1 79 ? -17.816 -7.236 27.129 1.00 98.38 79 GLU A C 1
ATOM 617 O O . GLU A 1 79 ? -16.893 -7.304 26.316 1.00 98.38 79 GLU A O 1
ATOM 622 N N . VAL A 1 80 ? -18.449 -6.085 27.379 1.00 98.31 80 VAL A N 1
ATOM 623 C CA . VAL A 1 80 ? -18.181 -4.838 26.640 1.00 98.31 80 VAL A CA 1
ATOM 624 C C . VAL A 1 80 ? -16.723 -4.390 26.781 1.00 98.31 80 VAL A C 1
ATOM 626 O O . VAL A 1 80 ? -16.120 -3.931 25.811 1.00 98.31 80 VAL A O 1
ATOM 629 N N . GLN A 1 81 ? -16.113 -4.535 27.961 1.00 98.19 81 GLN A N 1
ATOM 630 C CA . GLN A 1 81 ? -14.689 -4.229 28.154 1.00 98.19 81 GLN A CA 1
ATOM 631 C C . GLN A 1 81 ? -13.779 -5.136 27.314 1.00 98.19 81 GLN A C 1
ATOM 633 O O . GLN A 1 81 ? -12.776 -4.673 26.761 1.00 98.19 81 GLN A O 1
ATOM 638 N N . THR A 1 82 ? -14.140 -6.412 27.184 1.00 98.12 82 THR A N 1
ATOM 639 C CA . THR A 1 82 ? -13.402 -7.375 26.360 1.00 98.12 82 THR A CA 1
ATOM 640 C C . THR A 1 82 ? -13.515 -7.013 24.879 1.00 98.12 82 THR A C 1
ATOM 642 O O . THR A 1 82 ? -12.503 -6.937 24.179 1.00 98.12 82 THR A O 1
ATOM 645 N N . GLU A 1 83 ? -14.724 -6.701 24.408 1.00 98.25 83 GLU A N 1
ATOM 646 C CA . GLU A 1 83 ? -14.959 -6.263 23.029 1.00 98.25 83 GLU A CA 1
ATOM 647 C C . GLU A 1 83 ? -14.240 -4.953 22.700 1.00 98.25 83 GLU A C 1
ATOM 649 O O . GLU A 1 83 ? -13.631 -4.826 21.635 1.00 98.25 83 GLU A O 1
ATOM 654 N N . LEU A 1 84 ? -14.256 -3.988 23.623 1.00 98.31 84 LEU A N 1
ATOM 655 C CA . LEU A 1 84 ? -13.558 -2.715 23.467 1.00 98.31 84 LEU A CA 1
ATOM 656 C C . LEU A 1 84 ? -12.047 -2.921 23.329 1.00 98.31 84 LEU A C 1
ATOM 658 O O . LEU A 1 84 ? -11.419 -2.307 22.466 1.00 98.31 84 LEU A O 1
ATOM 662 N N . THR A 1 85 ? -11.473 -3.812 24.138 1.00 98.00 85 THR A N 1
ATOM 663 C CA . THR A 1 85 ? -10.046 -4.155 24.071 1.00 98.00 85 THR A CA 1
ATOM 664 C C . THR A 1 85 ? -9.705 -4.791 22.722 1.00 98.00 85 THR A C 1
ATOM 666 O O . THR A 1 85 ? -8.802 -4.317 22.033 1.00 98.00 85 THR A O 1
ATOM 669 N N . ALA A 1 86 ? -10.491 -5.776 22.277 1.00 97.81 86 ALA A N 1
ATOM 670 C CA . ALA A 1 86 ? -10.296 -6.419 20.978 1.00 97.81 86 ALA A CA 1
ATOM 671 C C . ALA A 1 86 ? -10.463 -5.436 19.801 1.00 97.81 86 ALA A C 1
ATOM 673 O O . ALA A 1 86 ? -9.739 -5.504 18.806 1.00 97.81 86 ALA A O 1
ATOM 674 N N . SER A 1 87 ? -11.415 -4.505 19.897 1.00 98.00 87 SER A N 1
ATOM 675 C CA . SER A 1 87 ? -11.620 -3.456 18.895 1.00 98.00 87 SER A CA 1
ATOM 676 C C . SER A 1 87 ? -10.437 -2.484 18.847 1.00 98.00 87 SER A C 1
ATOM 678 O O . SER A 1 87 ? -9.946 -2.159 17.766 1.00 98.00 87 SER A O 1
ATOM 680 N N . SER A 1 88 ? -9.913 -2.085 20.009 1.00 98.00 88 SER A N 1
ATOM 681 C CA . SER A 1 88 ? -8.722 -1.237 20.121 1.00 98.00 88 SER A CA 1
ATOM 682 C C . SER A 1 88 ? -7.494 -1.884 19.467 1.00 98.00 88 SER A C 1
ATOM 684 O O . SER A 1 88 ? -6.797 -1.247 18.674 1.00 98.00 88 SER A O 1
ATOM 686 N N . GLU A 1 89 ? -7.272 -3.181 19.702 1.00 98.38 89 GLU A N 1
ATOM 687 C CA . GLU A 1 89 ? -6.198 -3.943 19.052 1.00 98.38 89 GLU A CA 1
ATOM 688 C C . GLU A 1 89 ? -6.368 -4.006 17.529 1.00 98.38 89 GLU A C 1
ATOM 690 O O . GLU A 1 89 ? -5.408 -3.791 16.785 1.00 98.38 89 GLU A O 1
ATOM 695 N N . LYS A 1 90 ? -7.596 -4.229 17.040 1.00 98.25 90 LYS A N 1
ATOM 696 C CA . LYS A 1 90 ? -7.894 -4.191 15.598 1.00 98.25 90 LYS A CA 1
ATOM 697 C C . LYS A 1 90 ? -7.597 -2.823 14.992 1.00 98.25 90 LYS A C 1
ATOM 699 O O . LYS A 1 90 ? -7.004 -2.760 13.917 1.00 98.25 90 LYS A O 1
ATOM 704 N N . VAL A 1 91 ? -7.980 -1.737 15.665 1.00 98.44 91 VAL A N 1
ATOM 705 C CA . VAL A 1 91 ? -7.695 -0.369 15.208 1.00 98.44 91 VAL A CA 1
ATOM 706 C C . VAL A 1 91 ? -6.190 -0.134 15.117 1.00 98.44 91 VAL A C 1
ATOM 708 O O . VAL A 1 91 ? -5.727 0.380 14.100 1.00 98.44 91 VAL A O 1
ATOM 711 N N . LYS A 1 92 ? -5.420 -0.557 16.124 1.00 98.06 92 LYS A N 1
ATOM 712 C CA . LYS A 1 92 ? -3.956 -0.451 16.107 1.00 98.06 92 LYS A CA 1
ATOM 713 C C . LYS A 1 92 ? -3.346 -1.220 14.929 1.00 98.06 92 LYS A C 1
ATOM 715 O O . LYS A 1 92 ? -2.586 -0.647 14.157 1.00 98.06 92 LYS A O 1
ATOM 720 N N . ASN A 1 93 ? -3.762 -2.469 14.718 1.00 98.25 93 ASN A N 1
ATOM 721 C CA . ASN A 1 93 ? -3.286 -3.275 13.590 1.00 98.25 93 ASN A CA 1
ATOM 722 C C . ASN A 1 93 ? -3.612 -2.628 12.232 1.00 98.25 93 ASN A C 1
ATOM 724 O O . ASN A 1 93 ? -2.781 -2.630 11.326 1.00 98.25 93 ASN A O 1
ATOM 728 N N . LEU A 1 94 ? -4.807 -2.047 12.080 1.00 98.38 94 LEU A N 1
ATOM 729 C CA . LEU A 1 94 ? -5.187 -1.328 10.860 1.00 98.38 94 LEU A CA 1
ATOM 730 C C . LEU A 1 94 ? -4.358 -0.050 10.653 1.00 98.38 94 LEU A C 1
ATOM 732 O O . LEU A 1 94 ? -4.038 0.290 9.514 1.00 98.38 94 LEU A O 1
ATOM 736 N N . GLN A 1 95 ? -3.991 0.657 11.724 1.00 98.25 95 GLN A N 1
ATOM 737 C CA . GLN A 1 95 ? -3.099 1.819 11.647 1.00 98.25 95 GLN A CA 1
ATOM 738 C C . GLN A 1 95 ? -1.688 1.424 11.194 1.00 98.25 95 GLN A C 1
ATOM 740 O O . GLN A 1 95 ? -1.112 2.108 10.341 1.00 98.25 95 GLN A O 1
ATOM 745 N N . ASP A 1 96 ? -1.164 0.306 11.695 1.00 98.19 96 ASP A N 1
ATOM 746 C CA . ASP A 1 96 ? 0.137 -0.224 11.282 1.00 98.19 96 ASP A CA 1
ATOM 747 C C . ASP A 1 96 ? 0.113 -0.626 9.796 1.00 98.19 96 ASP A C 1
ATOM 749 O O . ASP A 1 96 ? 0.957 -0.179 9.015 1.00 98.19 96 ASP A O 1
ATOM 753 N N . GLN A 1 97 ? -0.923 -1.356 9.359 1.00 98.19 97 GLN A N 1
ATOM 754 C CA . GLN A 1 97 ? -1.115 -1.721 7.947 1.00 98.19 97 GLN A CA 1
ATOM 755 C C . GLN A 1 97 ? -1.232 -0.497 7.034 1.00 98.19 97 GLN A C 1
ATOM 757 O O . GLN A 1 97 ? -0.620 -0.449 5.965 1.00 98.19 97 GLN A O 1
ATOM 762 N N . ARG A 1 98 ? -1.996 0.523 7.447 1.00 98.38 98 ARG A N 1
ATOM 763 C CA . ARG A 1 98 ? -2.111 1.785 6.704 1.00 98.38 98 ARG A CA 1
ATOM 764 C C . ARG A 1 98 ? -0.743 2.443 6.527 1.00 98.38 98 ARG A C 1
ATOM 766 O O . ARG A 1 98 ? -0.442 2.926 5.437 1.00 98.38 98 ARG A O 1
ATOM 773 N N . THR A 1 99 ? 0.065 2.467 7.583 1.00 98.00 99 THR A N 1
ATOM 774 C CA . THR A 1 99 ? 1.403 3.071 7.563 1.00 98.00 99 THR A CA 1
ATOM 775 C C . THR A 1 99 ? 2.330 2.327 6.601 1.00 98.00 99 THR A C 1
ATOM 777 O O . THR A 1 99 ? 3.011 2.958 5.794 1.00 98.00 99 THR A O 1
ATOM 780 N N . GLU A 1 100 ? 2.299 0.992 6.607 1.00 98.25 100 GLU A N 1
ATOM 781 C CA . GLU A 1 100 ? 3.075 0.167 5.674 1.00 98.25 100 GLU A CA 1
ATOM 782 C C . GLU A 1 100 ? 2.659 0.402 4.213 1.00 98.25 100 GLU A C 1
ATOM 784 O O . GLU A 1 100 ? 3.508 0.600 3.340 1.00 98.25 100 GLU A O 1
ATOM 789 N N . VAL A 1 101 ? 1.351 0.426 3.933 1.00 98.25 101 VAL A N 1
ATOM 790 C CA . VAL A 1 101 ? 0.826 0.708 2.587 1.00 98.25 101 VAL A CA 1
ATOM 791 C C . VAL A 1 101 ? 1.234 2.104 2.122 1.00 98.25 101 VAL A C 1
ATOM 793 O O . VAL A 1 101 ? 1.642 2.271 0.973 1.00 98.25 101 VAL A O 1
ATOM 796 N N . GLN A 1 102 ? 1.177 3.103 3.004 1.00 98.06 102 GLN A N 1
ATOM 797 C CA . GLN A 1 102 ? 1.603 4.463 2.685 1.00 98.06 102 GLN A CA 1
ATOM 798 C C . GLN A 1 102 ? 3.101 4.526 2.353 1.00 98.06 102 GLN A C 1
ATOM 800 O O . GLN A 1 102 ? 3.477 5.188 1.386 1.00 98.06 102 GLN A O 1
ATOM 805 N N . ALA A 1 103 ? 3.946 3.804 3.093 1.00 97.69 103 ALA A N 1
ATOM 806 C CA . ALA A 1 103 ? 5.376 3.717 2.804 1.00 97.69 103 ALA A CA 1
ATOM 807 C C . ALA A 1 103 ? 5.649 3.065 1.438 1.00 97.69 103 ALA A C 1
ATOM 809 O O . ALA A 1 103 ? 6.417 3.606 0.642 1.00 97.69 103 ALA A O 1
ATOM 810 N N . LYS A 1 104 ? 4.969 1.951 1.124 1.00 98.19 104 LYS A N 1
ATOM 811 C CA . LYS A 1 104 ? 5.064 1.296 -0.195 1.00 98.19 104 LYS A CA 1
ATOM 812 C C . LYS A 1 104 ? 4.639 2.231 -1.323 1.00 98.19 104 LYS A C 1
ATOM 814 O O . LYS A 1 104 ? 5.322 2.311 -2.338 1.00 98.19 104 LYS A O 1
ATOM 819 N N . LEU A 1 105 ? 3.545 2.967 -1.131 1.00 98.12 105 LEU A N 1
ATOM 820 C CA . LEU A 1 105 ? 3.038 3.909 -2.123 1.00 98.12 105 LEU A CA 1
ATOM 821 C C . LEU A 1 105 ? 4.050 5.026 -2.414 1.00 98.12 105 LEU A C 1
ATOM 823 O O . LEU A 1 105 ? 4.281 5.342 -3.579 1.00 98.12 105 LEU A O 1
ATOM 827 N N . ILE A 1 106 ? 4.676 5.593 -1.377 1.00 97.81 106 ILE A N 1
ATOM 828 C CA . ILE A 1 106 ? 5.741 6.597 -1.533 1.00 97.81 106 ILE A CA 1
ATOM 829 C C . ILE A 1 106 ? 6.909 6.017 -2.340 1.00 97.81 106 ILE A C 1
ATOM 831 O O . ILE A 1 106 ? 7.329 6.640 -3.313 1.00 97.81 106 ILE A O 1
ATOM 835 N N . GLY A 1 107 ? 7.368 4.806 -2.003 1.00 98.06 107 GLY A N 1
ATOM 836 C CA . GLY A 1 107 ? 8.430 4.129 -2.754 1.00 98.06 107 GLY A CA 1
ATOM 837 C C . GLY A 1 107 ? 8.081 3.938 -4.235 1.00 98.06 107 GLY A C 1
ATOM 838 O O . GLY A 1 107 ? 8.864 4.301 -5.110 1.00 98.06 107 GLY A O 1
ATOM 839 N N . SER A 1 108 ? 6.866 3.474 -4.543 1.00 98.12 108 SER A N 1
ATOM 840 C CA . SER A 1 108 ? 6.411 3.335 -5.934 1.00 98.12 108 SER A CA 1
ATOM 841 C C . SER A 1 108 ? 6.343 4.672 -6.682 1.00 98.12 108 SER A C 1
ATOM 843 O O . SER A 1 108 ? 6.662 4.728 -7.869 1.00 98.12 108 SER A O 1
ATOM 845 N N . TYR A 1 109 ? 5.961 5.769 -6.020 1.00 98.06 109 TYR A N 1
ATOM 846 C CA . TYR A 1 109 ? 5.989 7.100 -6.638 1.00 98.06 109 TYR A CA 1
ATOM 847 C C . TYR A 1 109 ? 7.411 7.540 -7.007 1.00 98.06 109 TYR A C 1
ATOM 849 O O . TYR A 1 109 ? 7.618 8.113 -8.081 1.00 98.06 109 TYR A O 1
ATOM 857 N N . GLU A 1 110 ? 8.393 7.268 -6.148 1.00 98.12 110 GLU A N 1
ATOM 858 C CA . GLU A 1 110 ? 9.801 7.568 -6.422 1.00 98.12 110 GLU A CA 1
ATOM 859 C C . GLU A 1 110 ? 10.343 6.732 -7.589 1.00 98.12 110 GLU A C 1
ATOM 861 O O . GLU A 1 110 ? 10.998 7.274 -8.483 1.00 98.12 110 GLU A O 1
ATOM 866 N N . GLU A 1 111 ? 10.002 5.443 -7.651 1.00 98.31 111 GLU A N 1
ATOM 867 C CA . GLU A 1 111 ? 10.347 4.570 -8.778 1.00 98.31 111 GLU A CA 1
ATOM 868 C C . GLU A 1 111 ? 9.766 5.085 -10.101 1.00 98.31 111 GLU A C 1
ATOM 870 O O . GLU A 1 111 ? 10.491 5.210 -11.090 1.00 98.31 111 GLU A O 1
ATOM 875 N N . ILE A 1 112 ? 8.483 5.463 -10.123 1.00 98.44 112 ILE A N 1
ATOM 876 C CA . ILE A 1 112 ? 7.826 6.026 -11.314 1.00 98.44 112 ILE A CA 1
ATOM 877 C C . ILE A 1 112 ? 8.512 7.318 -11.769 1.00 98.44 112 ILE A C 1
ATOM 879 O O . ILE A 1 112 ? 8.678 7.542 -12.974 1.00 98.44 112 ILE A O 1
ATOM 883 N N . LYS A 1 113 ? 8.918 8.174 -10.825 1.00 98.19 113 LYS A N 1
ATOM 884 C CA . LYS A 1 113 ? 9.644 9.412 -11.126 1.00 98.19 113 LYS A CA 1
ATOM 885 C C . LYS A 1 113 ? 11.004 9.108 -11.756 1.00 98.19 113 LYS A C 1
ATOM 887 O O . LYS A 1 113 ? 11.357 9.722 -12.762 1.00 98.19 113 LYS A O 1
ATOM 892 N N . ASN A 1 114 ? 11.738 8.140 -11.213 1.00 98.19 114 ASN A N 1
ATOM 893 C CA . ASN A 1 114 ? 13.030 7.718 -11.755 1.00 98.19 114 ASN A CA 1
ATOM 894 C C . ASN A 1 114 ? 12.886 7.116 -13.161 1.00 98.19 114 ASN A C 1
ATOM 896 O O . ASN A 1 114 ? 13.655 7.462 -14.057 1.00 98.19 114 ASN A O 1
ATOM 900 N N . LEU A 1 115 ? 11.866 6.283 -13.388 1.00 98.44 115 LEU A N 1
ATOM 901 C CA . LEU A 1 115 ? 11.562 5.731 -14.710 1.00 98.44 115 LEU A CA 1
ATOM 902 C C . LEU A 1 115 ? 11.213 6.820 -15.730 1.00 98.44 115 LEU A C 1
ATOM 904 O O . LEU A 1 115 ? 11.642 6.732 -16.877 1.00 98.44 115 LEU A O 1
ATOM 908 N N . HIS A 1 116 ? 10.496 7.874 -15.328 1.00 98.19 116 HIS A N 1
ATOM 909 C CA . HIS A 1 116 ? 10.237 9.024 -16.202 1.00 98.19 116 HIS A CA 1
ATOM 910 C C . HIS A 1 116 ? 11.524 9.737 -16.630 1.00 98.19 116 HIS A C 1
ATOM 912 O O . HIS A 1 116 ? 11.663 10.089 -17.801 1.00 98.19 116 HIS A O 1
ATOM 918 N N . VAL A 1 117 ? 12.471 9.929 -15.706 1.00 98.31 117 VAL A N 1
ATOM 919 C CA . VAL A 1 117 ? 13.777 10.527 -16.025 1.00 98.31 117 VAL A CA 1
ATOM 920 C C . VAL A 1 117 ? 14.541 9.643 -17.012 1.00 98.31 117 VAL A C 1
ATOM 922 O O . VAL A 1 117 ? 14.986 10.131 -18.049 1.00 98.31 117 VAL A O 1
ATOM 925 N N . GLN A 1 118 ? 14.615 8.334 -16.754 1.00 98.25 118 GLN A N 1
ATOM 926 C CA . GLN A 1 118 ? 15.281 7.386 -17.655 1.00 98.25 118 GLN A CA 1
ATOM 927 C C . GLN A 1 118 ? 14.636 7.355 -19.048 1.00 98.25 118 GLN A C 1
ATOM 929 O O . GLN A 1 118 ? 15.337 7.308 -20.059 1.00 98.25 118 GLN A O 1
ATOM 934 N N . LEU A 1 119 ? 13.304 7.417 -19.124 1.00 98.44 119 LEU A N 1
ATOM 935 C CA . LEU A 1 119 ? 12.584 7.472 -20.393 1.00 98.44 119 LEU A CA 1
ATOM 936 C C . LEU A 1 119 ? 12.951 8.734 -21.185 1.00 98.44 119 LEU A C 1
ATOM 938 O O . LEU A 1 119 ? 13.212 8.642 -22.384 1.00 98.44 119 LEU A O 1
ATOM 942 N N . ALA A 1 120 ? 13.011 9.893 -20.526 1.00 98.19 120 ALA A N 1
ATOM 943 C CA . ALA A 1 120 ? 13.400 11.150 -21.161 1.00 98.19 120 ALA A CA 1
ATOM 944 C C . ALA A 1 120 ? 14.847 11.103 -21.687 1.00 98.19 120 ALA A C 1
ATOM 946 O O . ALA A 1 120 ? 15.115 11.530 -22.811 1.00 98.19 120 ALA A O 1
ATOM 947 N N . GLU A 1 121 ? 15.776 10.524 -20.921 1.00 98.50 121 GLU A N 1
ATOM 948 C CA . GLU A 1 121 ? 17.164 10.326 -21.357 1.00 98.50 121 GLU A CA 1
ATOM 949 C C . GLU A 1 121 ? 17.266 9.398 -22.574 1.00 98.50 121 GLU A C 1
ATOM 951 O O . GLU A 1 121 ? 18.003 9.685 -23.521 1.00 98.50 121 GLU A O 1
ATOM 956 N N . LEU A 1 122 ? 16.515 8.293 -22.583 1.00 98.44 122 LEU A N 1
ATOM 957 C CA . LEU A 1 122 ? 16.472 7.373 -23.721 1.00 98.44 122 LEU A CA 1
ATOM 958 C C . LEU A 1 122 ? 15.871 8.033 -24.964 1.00 98.44 122 LEU A C 1
ATOM 960 O O . LEU A 1 122 ? 16.396 7.850 -26.062 1.00 98.44 122 LEU A O 1
ATOM 964 N N . GLN A 1 123 ? 14.818 8.837 -24.805 1.00 98.44 123 GLN A N 1
ATOM 965 C CA . GLN A 1 123 ? 14.237 9.614 -25.902 1.00 98.44 123 GLN A CA 1
ATOM 966 C C . GLN A 1 123 ? 15.241 10.618 -26.479 1.00 98.44 123 GLN A C 1
ATOM 968 O O . GLN A 1 123 ? 15.355 10.730 -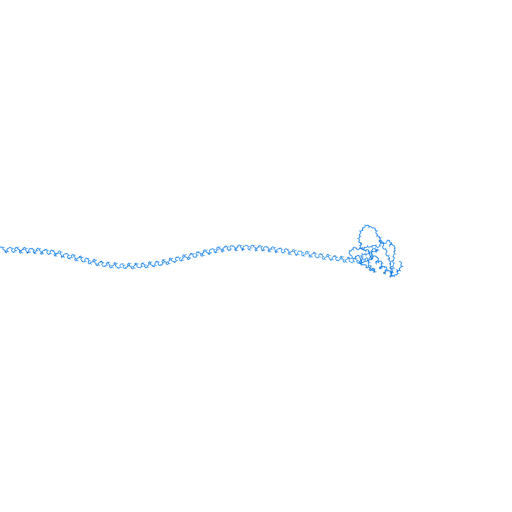27.701 1.00 98.44 123 GLN A O 1
ATOM 973 N N . ALA A 1 124 ? 16.012 11.300 -25.628 1.00 98.19 124 ALA A N 1
ATOM 974 C CA . ALA A 1 124 ? 17.063 12.214 -26.070 1.00 98.19 124 ALA A CA 1
ATOM 975 C C . ALA A 1 124 ? 18.172 11.480 -26.844 1.00 98.19 124 ALA A C 1
ATOM 977 O O . ALA A 1 124 ? 18.551 11.912 -27.934 1.00 98.19 124 ALA A O 1
ATOM 978 N N . LYS A 1 125 ? 18.642 10.331 -26.335 1.00 98.31 125 LYS A N 1
ATOM 979 C CA . LYS A 1 125 ? 19.636 9.488 -27.026 1.00 98.31 125 LYS A CA 1
ATOM 980 C C . LYS A 1 125 ? 19.130 8.991 -28.379 1.00 98.31 125 LYS A C 1
ATOM 982 O O . LYS A 1 125 ? 19.871 9.022 -29.359 1.00 98.31 125 LYS A O 1
ATOM 987 N N . LEU A 1 126 ? 17.868 8.568 -28.454 1.00 98.44 126 LEU A N 1
ATOM 988 C CA . LEU A 1 126 ? 17.247 8.131 -29.704 1.00 98.44 126 LEU A CA 1
ATOM 989 C C . LEU A 1 126 ? 17.162 9.276 -30.723 1.00 98.44 126 LEU A C 1
ATOM 991 O O . LEU A 1 126 ? 17.449 9.078 -31.903 1.00 98.44 126 LEU A O 1
ATOM 995 N N . ALA A 1 127 ? 16.789 10.478 -30.277 1.00 98.06 127 ALA A N 1
ATOM 996 C CA . ALA A 1 127 ? 16.742 11.655 -31.136 1.00 98.06 127 ALA A CA 1
ATOM 997 C C . ALA A 1 127 ? 18.127 12.008 -31.696 1.00 98.06 127 ALA A C 1
ATOM 999 O O . ALA A 1 127 ? 18.234 12.333 -32.878 1.00 98.06 127 ALA A O 1
ATOM 1000 N N . GLU A 1 128 ? 19.177 11.909 -30.879 1.00 98.31 128 GLU A N 1
ATOM 1001 C CA . GLU A 1 128 ? 20.544 12.182 -31.322 1.00 98.31 128 GLU A CA 1
ATOM 1002 C C . GLU A 1 128 ? 21.043 11.138 -32.324 1.00 98.31 128 GLU A C 1
ATOM 1004 O O . GLU A 1 128 ? 21.482 11.495 -33.415 1.00 98.31 128 GLU A O 1
ATOM 1009 N N . SER A 1 129 ? 20.848 9.850 -32.034 1.00 97.88 129 SER A N 1
ATOM 1010 C CA . SER A 1 129 ? 21.206 8.774 -32.964 1.00 97.88 129 SER A CA 1
ATOM 1011 C C . SER A 1 129 ? 20.492 8.918 -34.317 1.00 97.88 129 SER A C 1
ATOM 1013 O O . SER A 1 129 ? 21.100 8.735 -35.370 1.00 97.88 129 SER A O 1
ATOM 1015 N N . ASN A 1 130 ? 19.226 9.348 -34.326 1.00 98.31 130 ASN A N 1
ATOM 1016 C CA . ASN A 1 130 ? 18.509 9.631 -35.572 1.00 98.31 130 ASN A CA 1
ATOM 1017 C C . ASN A 1 130 ? 19.129 10.787 -36.379 1.00 98.31 130 ASN A C 1
ATOM 1019 O O . ASN A 1 130 ? 19.127 10.736 -37.614 1.00 98.31 130 ASN A O 1
ATOM 1023 N N . LYS A 1 131 ? 19.671 11.824 -35.724 1.00 98.19 131 LYS A N 1
ATOM 1024 C CA . LYS A 1 131 ? 20.407 12.892 -36.424 1.00 98.19 131 LYS A CA 1
ATOM 1025 C C . LYS A 1 131 ? 21.700 12.363 -37.032 1.00 98.19 131 LYS A C 1
ATOM 1027 O O . LYS A 1 131 ? 21.986 12.682 -38.186 1.00 98.19 131 LYS A O 1
ATOM 1032 N N . GLU A 1 132 ? 22.448 11.549 -36.291 1.00 98.06 132 GLU A N 1
ATOM 1033 C CA . GLU A 1 132 ? 23.682 10.925 -36.780 1.00 98.06 132 GLU A CA 1
ATOM 1034 C C . GLU A 1 132 ? 23.410 10.045 -38.003 1.00 98.06 132 GLU A C 1
ATOM 1036 O O . GLU A 1 132 ? 24.071 10.198 -39.029 1.00 98.06 132 GLU A O 1
ATOM 1041 N N . VAL A 1 133 ? 22.378 9.196 -37.946 1.00 98.44 133 VAL A N 1
ATOM 1042 C CA . VAL A 1 133 ? 21.957 8.360 -39.081 1.00 98.44 133 VAL A CA 1
ATOM 1043 C C . VAL A 1 133 ? 21.628 9.218 -40.300 1.00 98.44 133 VAL A C 1
ATOM 1045 O O . VAL A 1 133 ? 22.080 8.917 -41.404 1.00 98.44 133 VAL A O 1
ATOM 1048 N N . LYS A 1 134 ? 20.880 10.313 -40.123 1.00 97.88 134 LYS A N 1
ATOM 1049 C CA . LYS A 1 134 ? 20.550 11.224 -41.227 1.00 97.88 134 LYS A CA 1
ATOM 1050 C C . LYS A 1 134 ? 21.803 11.881 -41.818 1.00 97.88 134 LYS A C 1
ATOM 1052 O O . LYS A 1 134 ? 21.944 11.934 -43.037 1.00 97.88 134 LYS A O 1
ATOM 1057 N N . SER A 1 135 ? 22.732 12.317 -40.968 1.00 98.00 135 SER A N 1
ATOM 1058 C CA . SER A 1 135 ? 24.017 12.879 -41.396 1.00 98.00 135 SER A CA 1
ATOM 1059 C C . SER A 1 135 ? 24.833 11.871 -42.214 1.00 98.00 135 SER A C 1
ATOM 1061 O O . SER A 1 135 ? 25.298 12.188 -43.310 1.00 98.00 135 SER A O 1
ATOM 1063 N N . GLN A 1 136 ? 24.934 10.625 -41.744 1.00 98.06 136 GLN A N 1
ATOM 1064 C CA . GLN A 1 136 ? 25.618 9.547 -42.461 1.00 98.06 136 GLN A CA 1
ATOM 1065 C C . GLN A 1 136 ? 24.937 9.219 -43.797 1.00 98.06 136 GLN A C 1
ATOM 1067 O O . GLN A 1 136 ? 25.613 9.002 -44.802 1.00 98.06 136 GLN A O 1
ATOM 1072 N N . GLN A 1 137 ? 23.603 9.217 -43.849 1.00 98.00 137 GLN A N 1
ATOM 1073 C CA . GLN A 1 137 ? 22.858 9.030 -45.098 1.00 98.00 137 GLN A CA 1
ATOM 1074 C C . GLN A 1 137 ? 23.159 10.140 -46.115 1.00 98.00 137 GLN A C 1
ATOM 1076 O O . GLN A 1 137 ? 23.374 9.846 -47.295 1.00 98.00 137 GLN A O 1
ATOM 1081 N N . ASP A 1 138 ? 23.221 11.396 -45.670 1.00 98.19 138 ASP A N 1
ATOM 1082 C CA . ASP A 1 138 ? 23.580 12.531 -46.522 1.00 98.19 138 ASP A CA 1
ATOM 1083 C C . ASP A 1 138 ? 25.026 12.421 -47.037 1.00 98.19 138 ASP A C 1
ATOM 1085 O O . ASP A 1 138 ? 25.263 12.627 -48.231 1.00 98.19 138 ASP A O 1
ATOM 1089 N N . GLN A 1 139 ? 25.974 12.015 -46.183 1.00 98.12 139 GLN A N 1
ATOM 1090 C CA . GLN A 1 139 ? 27.363 11.744 -46.580 1.00 98.12 139 GLN A CA 1
ATOM 1091 C C . GLN A 1 139 ? 27.453 10.628 -47.630 1.00 98.12 139 GLN A C 1
ATOM 1093 O O . GLN A 1 139 ? 28.103 10.798 -48.661 1.00 98.12 139 GLN A O 1
ATOM 1098 N N . ILE A 1 140 ? 26.754 9.507 -47.421 1.00 98.38 140 ILE A N 1
ATOM 1099 C CA . ILE A 1 140 ? 26.708 8.393 -48.382 1.00 98.38 140 ILE A CA 1
ATOM 1100 C C . ILE A 1 140 ? 26.134 8.856 -49.724 1.00 98.38 140 ILE A C 1
ATOM 1102 O O . ILE A 1 140 ? 26.645 8.468 -50.778 1.00 98.38 140 ILE A O 1
ATOM 1106 N N . ARG A 1 141 ? 25.083 9.686 -49.719 1.00 97.88 141 ARG A N 1
ATOM 1107 C CA . ARG A 1 141 ? 24.526 10.258 -50.952 1.00 97.88 141 ARG A CA 1
ATOM 1108 C C . ARG A 1 141 ? 25.555 11.135 -51.667 1.00 97.88 141 ARG A C 1
ATOM 1110 O O . ARG A 1 141 ? 25.702 10.991 -52.877 1.00 97.88 141 ARG A O 1
ATOM 1117 N N . GLY A 1 142 ? 26.271 11.989 -50.935 1.00 98.12 142 GLY A N 1
ATOM 1118 C CA . GLY A 1 142 ? 27.347 12.820 -51.484 1.00 98.12 142 GLY A CA 1
ATOM 1119 C C . GLY A 1 142 ? 28.439 11.987 -52.159 1.00 98.12 142 GLY A C 1
ATOM 1120 O O . GLY A 1 142 ? 28.727 12.189 -53.336 1.00 98.12 142 GLY A O 1
ATOM 1121 N N . LEU A 1 143 ? 28.949 10.968 -51.462 1.00 98.19 143 LEU A N 1
ATOM 1122 C CA . LEU A 1 143 ? 29.965 10.054 -51.997 1.00 98.19 143 LEU A CA 1
ATOM 1123 C C . LEU A 1 143 ? 29.488 9.288 -53.240 1.00 98.19 143 LEU A C 1
ATOM 1125 O O . LEU A 1 143 ? 30.280 9.012 -54.140 1.00 98.19 143 LEU A O 1
ATOM 1129 N N . ARG A 1 144 ? 28.198 8.936 -53.328 1.00 97.88 144 ARG A N 1
ATOM 1130 C CA . ARG A 1 144 ? 27.636 8.305 -54.537 1.00 97.88 144 ARG A CA 1
ATOM 1131 C C . ARG A 1 144 ? 27.671 9.247 -55.739 1.00 97.88 144 ARG A C 1
ATOM 1133 O O . ARG A 1 144 ? 28.073 8.815 -56.813 1.00 97.88 144 ARG A O 1
ATOM 1140 N N . VAL A 1 145 ? 27.293 10.511 -55.548 1.00 98.12 145 VAL A N 1
ATOM 1141 C CA . VAL A 1 145 ? 27.348 11.528 -56.610 1.00 98.12 145 VAL A CA 1
ATOM 1142 C C . VAL A 1 145 ? 28.788 11.744 -57.076 1.00 98.12 145 VAL A C 1
ATOM 1144 O O . VAL A 1 145 ? 29.053 11.726 -58.276 1.00 98.12 145 VAL A O 1
ATOM 1147 N N . GLU A 1 146 ? 29.726 11.884 -56.139 1.00 98.00 146 GLU A N 1
ATOM 1148 C CA . GLU A 1 146 ? 31.149 12.049 -56.451 1.00 98.00 146 GLU A CA 1
ATOM 1149 C C . GLU A 1 146 ? 31.699 10.850 -57.236 1.00 98.00 146 GLU A C 1
ATOM 1151 O O . GLU A 1 146 ? 32.321 11.016 -58.286 1.00 98.00 146 GLU A O 1
ATOM 1156 N N . LYS A 1 147 ? 31.388 9.626 -56.790 1.00 98.31 147 LYS A N 1
ATOM 1157 C CA . LYS A 1 147 ? 31.749 8.391 -57.495 1.00 98.31 147 LYS A CA 1
ATOM 1158 C C . LY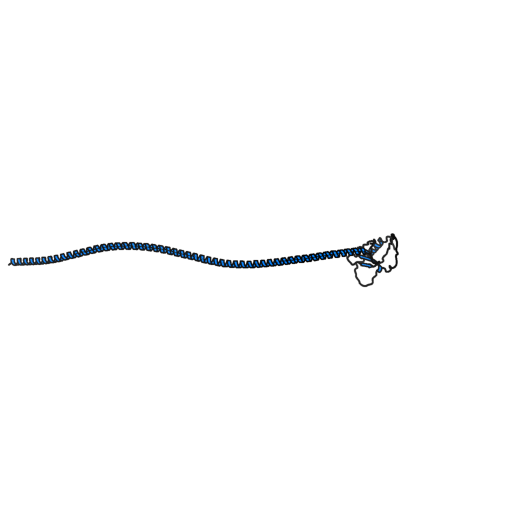S A 1 147 ? 31.238 8.379 -58.940 1.00 98.31 147 LYS A C 1
ATOM 1160 O O . LYS A 1 147 ? 31.976 7.973 -59.840 1.00 98.31 147 LYS A O 1
ATOM 1165 N N . ASP A 1 148 ? 29.989 8.778 -59.172 1.00 97.81 148 ASP A N 1
ATOM 1166 C CA . ASP A 1 148 ? 29.392 8.787 -60.511 1.00 97.81 148 ASP A CA 1
ATOM 1167 C C . ASP A 1 148 ? 30.014 9.867 -61.416 1.00 97.81 148 ASP A C 1
ATOM 1169 O O . ASP A 1 148 ? 30.237 9.617 -62.608 1.00 97.81 148 ASP A O 1
ATOM 1173 N N . SER A 1 149 ? 30.381 11.023 -60.850 1.00 97.75 149 SER A N 1
ATOM 1174 C CA . SER A 1 149 ? 31.153 12.060 -61.550 1.00 97.75 149 SER A CA 1
ATOM 1175 C C . SER A 1 149 ? 32.520 11.532 -61.978 1.00 97.75 149 SER A C 1
ATOM 1177 O O . SER A 1 149 ? 32.828 11.521 -63.167 1.00 97.75 149 SER A O 1
ATOM 1179 N N . ILE A 1 150 ? 33.295 10.976 -61.038 1.00 98.19 150 ILE A N 1
ATOM 1180 C CA . ILE A 1 150 ? 34.623 10.404 -61.314 1.00 98.19 150 ILE A CA 1
ATOM 1181 C C . ILE A 1 150 ? 34.530 9.308 -62.380 1.00 98.19 150 ILE A C 1
ATOM 1183 O O . ILE A 1 150 ? 35.362 9.226 -63.281 1.00 98.19 150 ILE A O 1
ATOM 1187 N N . LYS A 1 151 ? 33.503 8.453 -62.317 1.00 98.19 151 LYS A N 1
ATOM 1188 C CA . LYS A 1 151 ? 33.275 7.419 -63.333 1.00 98.19 151 LYS A CA 1
ATOM 1189 C C . LYS A 1 151 ? 33.048 8.026 -64.720 1.00 98.19 151 LYS A C 1
ATOM 1191 O O . LYS A 1 151 ? 33.554 7.486 -65.706 1.00 98.19 151 LYS A O 1
ATOM 1196 N N . THR A 1 152 ? 32.301 9.123 -64.803 1.00 97.88 152 THR A N 1
ATOM 1197 C CA . THR A 1 152 ? 32.059 9.849 -66.057 1.00 97.88 152 THR A CA 1
ATOM 1198 C C . THR A 1 152 ? 33.353 10.458 -66.594 1.00 97.88 152 THR A C 1
ATOM 1200 O O . THR A 1 152 ? 33.679 10.249 -67.767 1.00 97.88 152 THR A O 1
ATOM 1203 N N . ASP A 1 153 ? 34.136 11.102 -65.729 1.00 97.94 153 ASP A N 1
ATOM 1204 C CA . ASP A 1 153 ? 35.434 11.687 -66.075 1.00 97.94 153 ASP A CA 1
ATOM 1205 C C . ASP A 1 153 ? 36.420 10.621 -66.565 1.00 97.94 153 ASP A C 1
ATOM 1207 O O . ASP A 1 153 ? 37.064 10.797 -67.601 1.00 97.94 153 ASP A O 1
ATOM 1211 N N . LEU A 1 154 ? 36.477 9.461 -65.901 1.00 98.06 154 LEU A N 1
ATOM 1212 C CA . LEU A 1 154 ? 37.292 8.317 -66.323 1.00 98.06 154 LEU A CA 1
ATOM 1213 C C . LEU A 1 154 ? 36.899 7.803 -67.713 1.00 98.06 154 LEU A C 1
ATOM 1215 O O . LEU A 1 154 ? 37.769 7.498 -68.534 1.00 98.06 154 LEU A O 1
ATOM 1219 N N . VAL A 1 155 ? 35.599 7.710 -68.010 1.00 98.12 155 VAL A N 1
ATOM 1220 C CA . VAL A 1 155 ? 35.118 7.329 -69.349 1.00 98.12 155 VAL A CA 1
ATOM 1221 C C . VAL A 1 155 ? 35.518 8.380 -70.389 1.00 98.12 155 VAL A C 1
ATOM 1223 O O . VAL A 1 155 ? 35.941 8.010 -71.488 1.00 98.12 155 VAL A O 1
ATOM 1226 N N . GLY A 1 156 ? 35.419 9.668 -70.053 1.00 97.56 156 GLY A N 1
ATOM 1227 C CA . GLY A 1 156 ? 35.863 10.775 -70.903 1.00 97.56 156 GLY A CA 1
ATOM 1228 C C . GLY A 1 156 ? 37.362 10.712 -71.203 1.00 97.56 156 GLY A C 1
ATOM 1229 O O . GLY A 1 156 ? 37.757 10.645 -72.368 1.00 97.56 156 GLY A O 1
ATOM 1230 N N . ALA A 1 157 ? 38.193 10.629 -70.163 1.00 97.19 157 ALA A N 1
ATOM 1231 C CA . ALA A 1 157 ? 39.644 10.504 -70.276 1.00 97.19 157 ALA A CA 1
ATOM 1232 C C . ALA A 1 157 ? 40.048 9.290 -71.126 1.00 97.19 157 ALA A C 1
ATOM 1234 O O . ALA A 1 157 ? 40.890 9.402 -72.019 1.00 97.19 157 ALA A O 1
ATOM 1235 N N . ARG A 1 158 ? 39.387 8.140 -70.931 1.00 98.19 158 ARG A N 1
ATOM 1236 C CA . ARG A 1 158 ? 39.620 6.933 -71.735 1.00 98.19 158 ARG A CA 1
ATOM 1237 C C . ARG A 1 158 ? 39.355 7.162 -73.226 1.00 98.19 158 ARG A C 1
ATOM 1239 O O . ARG A 1 158 ? 40.136 6.691 -74.053 1.00 98.19 158 ARG A O 1
ATOM 1246 N N . LYS A 1 159 ? 38.279 7.873 -73.586 1.00 97.88 159 LYS A N 1
ATOM 1247 C CA . LYS A 1 159 ? 37.983 8.223 -74.989 1.00 97.88 159 LYS A CA 1
ATOM 1248 C C . LYS A 1 159 ? 39.067 9.128 -75.581 1.00 97.88 159 LYS A C 1
ATOM 1250 O O . LYS A 1 159 ? 39.500 8.886 -76.706 1.00 97.88 159 LYS A O 1
ATOM 1255 N N . THR A 1 160 ? 39.533 10.122 -74.823 1.00 97.31 160 THR A N 1
ATOM 1256 C CA . THR A 1 160 ? 40.619 11.021 -75.247 1.00 97.31 160 THR A CA 1
ATOM 1257 C C . THR A 1 160 ? 41.914 10.257 -75.504 1.00 97.31 160 THR A C 1
ATOM 1259 O O . THR A 1 160 ? 42.488 10.389 -76.584 1.00 97.31 160 THR A O 1
ATOM 1262 N N . ILE A 1 161 ? 42.326 9.395 -74.569 1.00 98.06 161 ILE A N 1
ATOM 1263 C CA . ILE A 1 161 ? 43.514 8.540 -74.718 1.00 98.06 161 ILE A CA 1
ATOM 1264 C C . ILE A 1 161 ? 43.387 7.655 -75.960 1.00 98.06 161 ILE A C 1
ATOM 1266 O O . ILE A 1 161 ? 44.338 7.533 -76.728 1.00 98.06 161 ILE A O 1
ATOM 1270 N N . LYS A 1 162 ? 42.209 7.063 -76.197 1.00 98.00 162 LYS A N 1
ATOM 1271 C CA . LYS A 1 162 ? 41.977 6.226 -77.380 1.00 98.00 162 LYS A CA 1
ATOM 1272 C C . LYS A 1 162 ? 42.152 7.018 -78.680 1.00 98.00 162 LYS A C 1
ATOM 1274 O O . LYS A 1 162 ? 42.905 6.587 -79.544 1.00 98.00 162 LYS A O 1
ATOM 1279 N N . SER A 1 163 ? 41.544 8.201 -78.778 1.00 97.19 163 SER A N 1
ATOM 1280 C CA . SER A 1 163 ? 41.705 9.100 -79.932 1.00 97.19 163 SER A CA 1
ATOM 1281 C C . SER A 1 163 ? 43.168 9.504 -80.160 1.00 97.19 163 SER A C 1
ATOM 1283 O O . SER A 1 163 ? 43.649 9.494 -81.292 1.00 97.19 163 SER A O 1
ATOM 1285 N N . GLN A 1 164 ? 43.907 9.821 -79.093 1.00 97.38 164 GLN A N 1
ATOM 1286 C CA . GLN A 1 164 ? 45.337 10.131 -79.182 1.00 97.38 164 GLN A CA 1
ATOM 1287 C C . GLN A 1 164 ? 46.163 8.924 -79.638 1.00 97.38 164 GLN A C 1
ATOM 1289 O O . GLN A 1 164 ? 47.003 9.066 -80.522 1.00 97.38 164 GLN A O 1
ATOM 1294 N N . SER A 1 165 ? 45.897 7.739 -79.089 1.00 97.38 165 SER A N 1
ATOM 1295 C CA . SER A 1 165 ? 46.549 6.493 -79.499 1.00 97.38 165 SER A CA 1
ATOM 1296 C C . SER A 1 165 ? 46.317 6.202 -80.982 1.00 97.38 165 SER A C 1
ATOM 1298 O O . SER A 1 165 ? 47.270 5.862 -81.680 1.00 97.38 165 SER A O 1
ATOM 1300 N N . ASP A 1 166 ? 45.090 6.392 -81.475 1.00 97.25 166 ASP A N 1
ATOM 1301 C CA . ASP A 1 166 ? 44.758 6.199 -82.888 1.00 97.25 166 ASP A CA 1
ATOM 1302 C C . ASP A 1 166 ? 45.506 7.218 -83.779 1.00 97.25 166 ASP A C 1
ATOM 1304 O O . ASP A 1 166 ? 46.062 6.844 -84.813 1.00 97.25 166 ASP A O 1
ATOM 1308 N N . LYS A 1 167 ? 45.616 8.493 -83.362 1.00 97.19 167 LYS A N 1
ATOM 1309 C CA . LYS A 1 167 ? 46.421 9.515 -84.070 1.00 97.19 167 LYS A CA 1
ATOM 1310 C C . LYS A 1 167 ? 47.905 9.154 -84.131 1.00 97.19 167 LYS A C 1
ATOM 1312 O O . LYS A 1 167 ? 48.496 9.227 -85.206 1.00 97.19 167 LYS A O 1
ATOM 1317 N N . ILE A 1 168 ? 48.491 8.749 -83.004 1.00 97.06 168 ILE A N 1
ATOM 1318 C CA . ILE A 1 168 ? 49.899 8.331 -82.924 1.00 97.06 168 ILE A CA 1
ATOM 1319 C C . ILE A 1 168 ? 50.142 7.128 -83.837 1.00 97.06 168 ILE A C 1
ATOM 1321 O O . ILE A 1 168 ? 51.145 7.085 -84.542 1.00 97.06 168 ILE A O 1
ATOM 1325 N N . GLN A 1 169 ? 49.208 6.175 -83.887 1.00 96.88 169 GLN A N 1
ATOM 1326 C CA . GLN A 1 169 ? 49.310 5.017 -84.771 1.00 96.88 169 GLN A CA 1
ATOM 1327 C C . GLN A 1 169 ? 49.320 5.423 -86.253 1.00 96.88 169 GLN A C 1
ATOM 1329 O O . GLN A 1 169 ? 50.142 4.916 -87.018 1.00 96.88 169 GLN A O 1
ATOM 1334 N N . VAL A 1 170 ? 48.454 6.359 -86.661 1.00 96.44 170 VAL A N 1
ATOM 1335 C CA . VAL A 1 170 ? 48.446 6.902 -88.032 1.00 96.44 170 VAL A CA 1
ATOM 1336 C C . VAL A 1 170 ? 49.748 7.645 -88.339 1.00 96.44 170 VAL A C 1
ATOM 1338 O O . VAL A 1 170 ? 50.336 7.430 -89.398 1.00 96.44 170 VAL A O 1
ATOM 1341 N N . GLN A 1 171 ? 50.233 8.477 -87.414 1.00 95.75 171 GLN A N 1
ATOM 1342 C CA . GLN A 1 171 ? 51.504 9.194 -87.566 1.00 95.75 171 GLN A CA 1
ATOM 1343 C C . GLN A 1 171 ? 52.689 8.231 -87.705 1.00 95.75 171 GLN A C 1
ATOM 1345 O O . GLN A 1 171 ? 53.492 8.383 -88.622 1.00 95.75 171 GLN A O 1
ATOM 1350 N N . ALA A 1 172 ? 52.763 7.196 -86.865 1.00 94.88 172 ALA A N 1
ATOM 1351 C CA . ALA A 1 172 ? 53.804 6.175 -86.933 1.00 94.88 172 ALA A CA 1
ATOM 1352 C C . ALA A 1 172 ? 53.786 5.414 -88.271 1.00 94.88 172 ALA A C 1
ATOM 1354 O O . ALA A 1 172 ? 54.838 5.146 -88.848 1.00 94.88 172 ALA A O 1
ATOM 1355 N N . GLN A 1 173 ? 52.599 5.103 -88.809 1.00 94.88 173 GLN A N 1
ATOM 1356 C CA . GLN A 1 173 ? 52.471 4.518 -90.149 1.00 94.88 173 GLN A CA 1
ATOM 1357 C C . GLN A 1 173 ? 52.928 5.480 -91.254 1.00 94.88 173 GLN A C 1
ATOM 1359 O O . GLN A 1 173 ? 53.543 5.037 -92.221 1.00 94.88 173 GLN A O 1
ATOM 1364 N N . GLY A 1 174 ? 52.626 6.776 -91.123 1.00 94.81 174 GLY A N 1
ATOM 1365 C CA . GLY A 1 174 ? 53.083 7.816 -92.047 1.00 94.81 174 GLY A CA 1
ATOM 1366 C C . GLY A 1 174 ? 54.606 7.905 -92.097 1.00 94.81 174 GLY A C 1
ATOM 1367 O O . GLY A 1 174 ? 55.187 7.728 -93.165 1.00 94.81 174 GLY A O 1
ATOM 1368 N N . LEU A 1 175 ? 55.240 8.056 -90.932 1.00 95.19 175 LEU A N 1
ATOM 1369 C CA . LEU A 1 175 ? 56.699 8.091 -90.796 1.00 95.19 175 LEU A CA 1
ATOM 1370 C C . LEU A 1 175 ? 57.358 6.818 -91.334 1.00 95.19 175 LEU A C 1
ATOM 1372 O O . LEU A 1 175 ? 58.377 6.892 -92.010 1.00 95.19 175 LEU A O 1
ATOM 1376 N N . LYS A 1 176 ? 56.756 5.644 -91.104 1.00 95.31 176 LYS A N 1
ATOM 1377 C CA . LYS A 1 176 ? 57.260 4.386 -91.668 1.00 95.31 176 LYS A CA 1
ATOM 1378 C C . LYS A 1 176 ? 57.281 4.403 -93.200 1.00 95.31 176 LYS A C 1
ATOM 1380 O O . LYS A 1 176 ? 58.263 3.983 -93.794 1.00 95.31 176 LYS A O 1
ATOM 1385 N N . ARG A 1 177 ? 56.226 4.912 -93.848 1.00 93.31 177 ARG A N 1
ATOM 1386 C CA . ARG A 1 177 ? 56.188 5.029 -95.318 1.00 93.31 177 ARG A CA 1
ATOM 1387 C C . ARG A 1 177 ? 57.223 6.018 -95.843 1.00 93.31 177 ARG A C 1
ATOM 1389 O O . ARG A 1 177 ? 57.778 5.794 -96.912 1.00 93.31 177 ARG A O 1
ATOM 1396 N N . GLU A 1 178 ? 57.446 7.124 -95.138 1.00 92.62 178 GLU A N 1
ATOM 1397 C CA . GLU A 1 178 ? 58.500 8.081 -95.492 1.00 92.62 178 GLU A CA 1
ATOM 1398 C C . GLU A 1 178 ? 59.881 7.447 -95.370 1.00 92.62 178 GLU A C 1
ATOM 1400 O O . GLU A 1 178 ? 60.674 7.555 -96.300 1.00 92.62 178 GLU A O 1
ATOM 1405 N N . LEU A 1 179 ? 60.125 6.705 -94.289 1.00 91.44 179 LEU A N 1
ATOM 1406 C CA . LEU A 1 179 ? 61.347 5.934 -94.105 1.00 91.44 179 LEU A CA 1
ATOM 1407 C C . LEU A 1 179 ? 61.557 4.933 -95.257 1.00 91.44 179 LEU A C 1
ATOM 1409 O O . LEU A 1 179 ? 62.627 4.908 -95.857 1.00 91.44 179 LEU A O 1
ATOM 1413 N N . ASP A 1 180 ? 60.525 4.170 -95.633 1.00 91.69 180 ASP A N 1
ATOM 1414 C CA . ASP A 1 180 ? 60.582 3.226 -96.761 1.00 91.69 180 ASP A CA 1
ATOM 1415 C C . ASP A 1 180 ? 60.866 3.932 -98.107 1.00 91.69 180 ASP A C 1
ATOM 1417 O O . ASP A 1 180 ? 61.594 3.406 -98.956 1.00 91.69 180 ASP A O 1
ATOM 1421 N N . ARG A 1 181 ? 60.317 5.139 -98.316 1.00 89.31 181 ARG A N 1
ATOM 1422 C CA . ARG A 1 181 ? 60.594 5.971 -99.502 1.00 89.31 181 ARG A CA 1
ATOM 1423 C C . ARG A 1 181 ? 62.033 6.462 -99.531 1.00 89.31 181 ARG A C 1
ATOM 1425 O O . ARG A 1 181 ? 62.654 6.363 -100.582 1.00 89.31 181 ARG A O 1
ATOM 1432 N N . VAL A 1 182 ? 62.559 6.962 -98.411 1.00 86.12 182 VAL A N 1
ATOM 1433 C CA . VAL A 1 182 ? 63.965 7.385 -98.300 1.00 86.12 182 VAL A CA 1
ATOM 1434 C C . VAL A 1 182 ? 64.883 6.209 -98.623 1.00 86.12 182 VAL A C 1
ATOM 1436 O O . VAL A 1 182 ? 65.714 6.328 -99.516 1.00 86.12 182 VAL A O 1
ATOM 1439 N N . TYR A 1 183 ? 64.640 5.038 -98.025 1.00 79.75 183 TYR A N 1
ATOM 1440 C CA . TYR A 1 183 ? 65.397 3.822 -98.340 1.00 79.75 183 TYR A CA 1
ATOM 1441 C C . TYR A 1 183 ? 65.308 3.395 -99.814 1.00 79.75 183 TYR A C 1
ATOM 1443 O O . TYR A 1 183 ? 66.235 2.773 -100.331 1.00 79.75 183 TYR A O 1
ATOM 1451 N N . SER A 1 184 ? 64.199 3.681 -100.501 1.00 77.12 184 SER A N 1
ATOM 1452 C CA . SER A 1 184 ? 64.043 3.375 -101.932 1.00 77.12 184 SER A CA 1
ATOM 1453 C C . SER A 1 184 ? 64.765 4.399 -102.815 1.00 77.12 184 SER A C 1
ATOM 1455 O O . SER A 1 184 ? 65.458 4.014 -103.752 1.00 77.12 184 SER A O 1
ATOM 1457 N N . LEU A 1 185 ? 64.688 5.689 -102.477 1.00 75.94 185 LEU A N 1
ATOM 1458 C CA . LEU A 1 185 ? 65.412 6.766 -103.159 1.00 75.94 185 LEU A CA 1
ATOM 1459 C C . LEU A 1 185 ? 66.930 6.643 -102.990 1.00 75.94 185 LEU A C 1
ATOM 1461 O O . LEU A 1 185 ? 67.660 6.923 -103.932 1.00 75.94 185 LEU A O 1
ATOM 1465 N N . GLU A 1 186 ? 67.417 6.161 -101.848 1.00 65.06 186 GLU A N 1
ATOM 1466 C CA . GLU A 1 186 ? 68.833 5.812 -101.673 1.00 65.06 186 GLU A CA 1
ATOM 1467 C C . GLU A 1 186 ? 69.278 4.692 -102.633 1.00 65.06 186 GLU A C 1
ATOM 1469 O O . GLU A 1 186 ? 70.418 4.698 -103.097 1.00 65.06 186 GLU A O 1
ATOM 1474 N N . ARG A 1 187 ? 68.383 3.757 -102.996 1.00 58.16 187 ARG A N 1
ATOM 1475 C CA . ARG A 1 187 ? 68.673 2.731 -104.017 1.00 58.16 187 ARG A CA 1
ATOM 1476 C C . ARG A 1 187 ? 68.578 3.254 -105.451 1.00 58.16 187 ARG A C 1
ATOM 1478 O O . ARG A 1 187 ? 69.293 2.741 -106.307 1.00 58.16 187 ARG A O 1
ATOM 1485 N N . GLU A 1 188 ? 67.693 4.213 -105.726 1.00 54.62 188 GLU A N 1
ATOM 1486 C CA . GLU A 1 188 ? 67.412 4.721 -107.082 1.00 54.62 188 GLU A CA 1
ATOM 1487 C C . GLU A 1 188 ? 68.277 5.933 -107.481 1.00 54.62 188 GLU A C 1
ATOM 1489 O O . GLU A 1 188 ? 68.668 6.052 -108.639 1.00 54.62 188 GLU A O 1
ATOM 1494 N N . GLY A 1 189 ? 68.604 6.816 -106.533 1.00 45.81 189 GLY A N 1
ATOM 1495 C CA . GLY A 1 189 ? 69.447 8.008 -106.705 1.00 45.81 189 GLY A CA 1
ATOM 1496 C C . GLY A 1 189 ? 70.920 7.787 -106.354 1.00 45.81 189 GLY A C 1
ATOM 1497 O O . GLY A 1 189 ? 71.736 8.700 -106.481 1.00 45.81 189 GLY A O 1
ATOM 1498 N N . GLY A 1 190 ? 71.279 6.575 -105.933 1.00 41.09 190 GLY A N 1
ATOM 1499 C CA . GLY A 1 190 ? 72.665 6.177 -105.784 1.00 41.09 190 GLY A CA 1
ATOM 1500 C C . GLY A 1 190 ? 73.354 6.143 -107.144 1.00 41.09 190 GLY A C 1
ATOM 1501 O O . GLY A 1 190 ? 73.169 5.210 -107.928 1.00 41.09 190 GLY A O 1
ATOM 1502 N N . THR A 1 191 ? 74.244 7.110 -107.379 1.00 39.50 191 THR A N 1
ATOM 1503 C CA . THR A 1 191 ? 75.524 6.854 -108.046 1.00 39.50 191 THR A CA 1
ATOM 1504 C C . THR A 1 191 ? 75.933 5.432 -107.703 1.00 39.50 191 THR A C 1
ATOM 1506 O O . THR A 1 191 ? 76.054 5.098 -106.524 1.00 39.50 191 THR A O 1
ATOM 1509 N N . ARG A 1 192 ? 76.057 4.574 -108.718 1.00 35.28 192 ARG A N 1
ATOM 1510 C CA . ARG A 1 192 ? 76.422 3.167 -108.570 1.00 35.28 192 ARG A CA 1
ATOM 1511 C C . ARG A 1 192 ? 77.743 3.104 -107.800 1.00 35.28 192 ARG A C 1
ATOM 1513 O O . ARG A 1 192 ? 78.809 3.155 -108.406 1.00 35.28 192 ARG A O 1
ATOM 1520 N N . MET A 1 193 ? 77.679 2.992 -106.474 1.00 34.19 193 MET A N 1
ATOM 1521 C CA . MET A 1 193 ? 78.783 2.516 -105.662 1.00 34.19 193 MET A CA 1
ATOM 1522 C C . MET A 1 193 ? 78.961 1.060 -106.068 1.00 34.19 193 MET A C 1
ATOM 1524 O O . MET A 1 193 ? 78.401 0.136 -105.485 1.00 34.19 193 MET A O 1
ATOM 1528 N N . GLN A 1 194 ? 79.715 0.852 -107.144 1.00 33.19 194 GLN A N 1
ATOM 1529 C CA . GLN A 1 194 ? 80.473 -0.370 -107.245 1.00 33.19 194 GLN A CA 1
ATOM 1530 C C . GLN A 1 194 ? 81.377 -0.360 -106.021 1.00 33.19 194 GLN A C 1
ATOM 1532 O O . GLN A 1 194 ? 82.274 0.474 -105.910 1.00 33.19 194 GLN A O 1
ATOM 1537 N N . VAL A 1 195 ? 81.128 -1.282 -105.096 1.00 37.91 195 VAL A N 1
ATOM 1538 C CA . VAL A 1 195 ? 82.203 -1.775 -104.248 1.00 37.91 195 VAL A CA 1
ATOM 1539 C C . VAL A 1 195 ? 83.211 -2.371 -105.223 1.00 37.91 195 VAL A C 1
ATOM 1541 O O . VAL A 1 195 ? 83.077 -3.509 -105.672 1.00 37.91 195 VAL A O 1
ATOM 1544 N N . VAL A 1 196 ? 84.174 -1.553 -105.644 1.00 35.03 196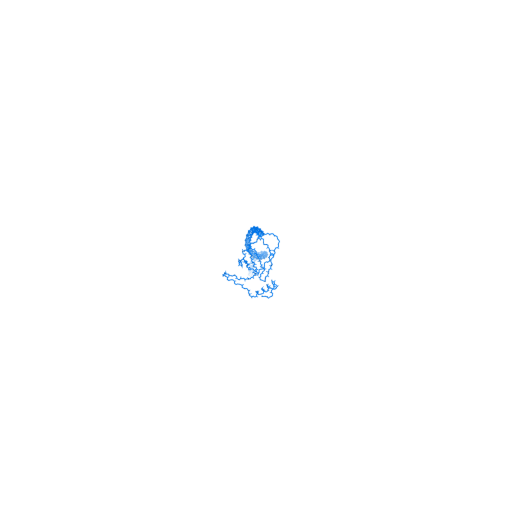 VAL A N 1
ATOM 1545 C CA . VAL A 1 196 ? 85.396 -2.054 -106.248 1.00 35.03 196 VAL A CA 1
ATOM 1546 C C . VAL A 1 196 ? 86.043 -2.834 -105.123 1.00 35.03 196 VAL A C 1
ATOM 1548 O O . VAL A 1 196 ? 86.390 -2.270 -104.090 1.00 35.03 196 VAL A O 1
ATOM 1551 N N . GLN A 1 197 ? 86.089 -4.150 -105.286 1.00 42.97 197 GLN A N 1
ATOM 1552 C CA . GLN A 1 197 ? 86.770 -5.060 -104.384 1.00 42.97 197 GLN A CA 1
ATOM 1553 C C . GLN A 1 197 ? 88.217 -4.563 -104.217 1.00 42.97 197 GLN A C 1
ATOM 1555 O O . GLN A 1 197 ? 89.063 -4.773 -105.081 1.00 42.97 197 GLN A O 1
ATOM 1560 N N . GLY A 1 198 ? 88.461 -3.830 -103.134 1.00 36.53 198 GLY A N 1
ATOM 1561 C CA . GLY A 1 198 ? 89.723 -3.193 -102.782 1.00 36.53 198 GLY A CA 1
ATOM 1562 C C . GLY A 1 198 ? 89.927 -3.399 -101.289 1.00 36.53 198 GLY A C 1
ATOM 1563 O O . GLY A 1 198 ? 89.020 -3.137 -100.504 1.00 36.53 198 GLY A O 1
ATOM 1564 N N . GLY A 1 199 ? 91.055 -4.007 -100.928 1.00 37.47 199 GLY A N 1
ATOM 1565 C CA . GLY A 1 199 ? 91.276 -4.651 -99.635 1.00 37.47 199 GLY A CA 1
ATOM 1566 C C . GLY A 1 199 ? 90.995 -3.775 -98.415 1.00 37.47 199 GLY A C 1
ATOM 1567 O O . GLY A 1 199 ? 91.381 -2.610 -98.366 1.00 37.47 199 GLY A O 1
ATOM 1568 N N . LEU A 1 200 ? 90.371 -4.387 -97.405 1.00 31.27 200 LEU A N 1
ATOM 1569 C CA . LEU A 1 200 ? 90.405 -3.884 -96.038 1.00 31.27 200 LEU A CA 1
ATOM 1570 C C . LEU A 1 200 ? 91.849 -3.942 -95.535 1.00 31.27 200 LEU A C 1
ATOM 1572 O O . LEU A 1 200 ? 92.437 -5.022 -95.476 1.00 31.27 200 LEU A O 1
ATOM 1576 N N . PHE A 1 201 ? 92.376 -2.807 -95.094 1.00 36.66 201 PHE A N 1
ATOM 1577 C CA . PHE A 1 201 ? 93.510 -2.777 -94.181 1.00 36.66 201 PHE A CA 1
ATOM 1578 C C . PHE A 1 201 ? 93.011 -2.208 -92.855 1.00 36.66 201 PHE A C 1
ATOM 1580 O O . PHE A 1 201 ? 92.623 -1.045 -92.776 1.00 36.66 201 PHE A O 1
ATOM 1587 N N . ALA A 1 202 ? 92.968 -3.063 -91.835 1.00 33.06 202 ALA A N 1
ATOM 1588 C CA . ALA A 1 202 ? 92.733 -2.663 -90.456 1.00 33.06 202 ALA A CA 1
ATOM 1589 C C . ALA A 1 202 ? 94.094 -2.484 -89.773 1.00 33.06 202 ALA A C 1
ATOM 1591 O O . ALA A 1 202 ? 94.939 -3.380 -89.838 1.00 33.06 202 ALA A O 1
ATOM 1592 N N . SER A 1 203 ? 94.305 -1.342 -89.122 1.00 39.41 203 SER A N 1
ATOM 1593 C CA . SER A 1 203 ? 95.389 -1.161 -88.152 1.00 39.41 203 SER A CA 1
ATOM 1594 C C . SER A 1 203 ? 94.780 -1.136 -86.746 1.00 39.41 203 SER A C 1
ATOM 1596 O O . SER A 1 203 ? 93.572 -0.964 -86.597 1.00 39.41 203 SER A O 1
ATOM 1598 N N . LYS A 1 204 ? 95.598 -1.327 -85.704 1.00 42.88 204 LYS A N 1
ATOM 1599 C CA . LYS A 1 204 ? 95.137 -1.418 -84.304 1.00 42.88 204 LYS A CA 1
ATOM 1600 C C . LYS A 1 204 ? 94.371 -0.187 -83.790 1.00 42.88 204 LYS A C 1
ATOM 1602 O O . LYS A 1 204 ? 93.763 -0.294 -82.732 1.00 42.88 204 LYS A O 1
ATOM 1607 N N . GLU A 1 205 ? 94.387 0.936 -84.506 1.00 43.09 205 GLU A N 1
ATOM 1608 C CA . GLU A 1 205 ? 93.780 2.201 -84.064 1.00 43.09 205 GLU A CA 1
ATOM 1609 C C . GLU A 1 205 ? 92.612 2.682 -84.947 1.00 43.09 205 GLU A C 1
ATOM 1611 O O . GLU A 1 205 ? 91.906 3.611 -84.561 1.00 43.09 205 GLU A O 1
ATOM 1616 N N . TRP A 1 206 ? 92.359 2.050 -86.103 1.00 44.09 206 TRP A N 1
ATOM 1617 C CA . TRP A 1 206 ? 91.340 2.497 -87.066 1.00 44.09 206 TRP A CA 1
ATOM 1618 C C . TRP A 1 206 ? 90.572 1.308 -87.656 1.00 44.09 206 TRP A C 1
ATOM 1620 O O . TRP A 1 206 ? 91.157 0.456 -88.333 1.00 44.09 206 TRP A O 1
ATOM 1630 N N . ARG A 1 207 ? 89.247 1.252 -87.438 1.00 45.00 207 ARG A N 1
ATOM 1631 C CA . ARG A 1 207 ? 88.400 0.126 -87.881 1.00 45.00 207 ARG A CA 1
ATOM 1632 C C . ARG A 1 207 ? 88.215 0.033 -89.385 1.00 45.00 207 ARG A C 1
ATOM 1634 O O . ARG A 1 207 ? 87.942 -1.056 -89.893 1.00 45.00 207 ARG A O 1
ATOM 1641 N N . THR A 1 208 ? 88.270 1.142 -90.118 1.00 48.00 208 THR A N 1
ATOM 1642 C CA . THR A 1 208 ? 88.048 1.124 -91.570 1.00 48.00 208 THR A CA 1
ATOM 1643 C C . THR A 1 208 ? 88.707 2.326 -92.233 1.00 48.00 208 THR A C 1
ATOM 1645 O O . THR A 1 208 ? 88.371 3.470 -91.932 1.00 48.00 208 THR A O 1
ATOM 1648 N N . VAL A 1 209 ? 89.611 2.051 -93.173 1.00 49.06 209 VAL A N 1
ATOM 1649 C CA . VAL A 1 209 ? 90.114 3.034 -94.136 1.00 49.06 209 VAL A CA 1
ATOM 1650 C C . VAL A 1 209 ? 89.509 2.687 -95.487 1.00 49.06 209 VAL A C 1
ATOM 1652 O O . VAL A 1 209 ? 89.773 1.614 -96.031 1.00 49.06 209 VAL A O 1
ATOM 1655 N N . GLY A 1 210 ? 88.647 3.562 -95.998 1.00 50.81 210 GLY A N 1
ATOM 1656 C CA . GLY A 1 210 ? 87.955 3.359 -97.266 1.00 50.81 210 GLY A CA 1
ATOM 1657 C C . GLY A 1 210 ? 88.249 4.487 -98.244 1.00 50.81 210 GLY A C 1
ATOM 1658 O O . GLY A 1 210 ? 88.211 5.660 -97.875 1.00 50.81 210 GLY A O 1
ATOM 1659 N N . PHE A 1 211 ? 88.502 4.135 -99.503 1.00 46.59 211 PHE A N 1
ATOM 1660 C CA . PHE A 1 211 ? 88.504 5.100 -100.598 1.00 46.59 211 PHE A CA 1
ATOM 1661 C C . PHE A 1 211 ? 87.083 5.219 -101.129 1.00 46.59 211 PHE A C 1
ATOM 1663 O O . PHE A 1 211 ? 86.498 4.234 -101.586 1.00 46.59 211 PHE A O 1
ATOM 1670 N N . VAL A 1 212 ? 86.525 6.422 -101.069 1.00 48.78 212 VAL A N 1
ATOM 1671 C CA . VAL A 1 212 ? 85.177 6.699 -101.554 1.00 48.78 212 VAL A CA 1
ATOM 1672 C C . VAL A 1 212 ? 85.273 7.744 -102.652 1.00 48.78 212 VAL A C 1
ATOM 1674 O O . VAL A 1 212 ? 85.812 8.825 -102.446 1.00 48.78 212 VAL A O 1
ATOM 1677 N N . LYS A 1 213 ? 84.761 7.421 -103.841 1.00 43.41 213 LYS A N 1
ATOM 1678 C CA . LYS A 1 213 ? 84.665 8.382 -104.941 1.00 43.41 213 LYS A CA 1
ATOM 1679 C C . LYS A 1 213 ? 83.373 9.190 -104.789 1.00 43.41 213 LYS A C 1
ATOM 1681 O O . LYS A 1 213 ? 82.291 8.607 -104.845 1.00 43.41 213 LYS A O 1
ATOM 1686 N N . VAL A 1 214 ? 83.479 10.506 -104.619 1.00 48.62 214 VAL A N 1
ATOM 1687 C CA . VAL A 1 214 ? 82.349 11.443 -104.502 1.00 48.62 214 VAL A CA 1
ATOM 1688 C C . VAL A 1 214 ? 82.537 12.546 -105.544 1.00 48.62 214 VAL A C 1
ATOM 1690 O O . VAL A 1 214 ? 83.569 13.198 -105.547 1.00 48.62 214 VAL A O 1
ATOM 1693 N N . ASN A 1 215 ? 81.566 12.749 -106.446 1.00 39.34 215 ASN A N 1
ATOM 1694 C CA . ASN A 1 215 ? 81.584 13.815 -107.470 1.00 39.34 215 ASN A CA 1
ATOM 1695 C C . ASN A 1 215 ? 82.906 13.927 -108.267 1.00 39.34 215 ASN A C 1
ATOM 1697 O O . ASN A 1 215 ? 83.463 15.006 -108.413 1.00 39.34 215 ASN A O 1
ATOM 1701 N N . ASP A 1 216 ? 83.402 12.792 -108.769 1.00 48.84 216 ASP A N 1
ATOM 1702 C CA . ASP A 1 216 ? 84.685 12.650 -109.481 1.00 48.84 216 ASP A CA 1
ATOM 1703 C C . ASP A 1 216 ? 85.974 12.881 -108.676 1.00 48.84 216 ASP A C 1
ATOM 1705 O O . ASP A 1 216 ? 87.067 12.687 -109.205 1.00 48.84 216 ASP A O 1
ATOM 1709 N N . GLU A 1 217 ? 85.865 13.106 -107.370 1.00 46.94 217 GLU A N 1
ATOM 1710 C CA . GLU A 1 217 ? 87.000 13.228 -106.459 1.00 46.94 217 GLU A CA 1
ATOM 1711 C C . GLU A 1 217 ? 87.131 11.977 -105.580 1.00 46.94 217 GLU A C 1
ATOM 1713 O O . GLU A 1 217 ? 86.142 11.355 -105.182 1.00 46.94 217 GLU A O 1
ATOM 1718 N N . ILE A 1 218 ? 88.370 11.552 -105.314 1.00 51.44 218 ILE A N 1
ATOM 1719 C CA . ILE A 1 218 ? 88.641 10.439 -104.398 1.00 51.44 218 ILE A CA 1
ATOM 1720 C C . ILE A 1 218 ? 88.827 11.033 -103.006 1.00 51.44 218 ILE A C 1
ATOM 1722 O O . ILE A 1 218 ? 89.726 11.843 -102.781 1.00 51.44 218 ILE A O 1
ATOM 1726 N N . VAL A 1 219 ? 87.976 10.613 -102.079 1.00 50.28 219 VAL A N 1
ATOM 1727 C CA . VAL A 1 219 ? 88.025 11.008 -100.676 1.00 50.28 219 VAL A CA 1
ATOM 1728 C C . VAL A 1 219 ? 88.484 9.812 -99.861 1.00 50.28 219 VAL A C 1
ATOM 1730 O O . VAL A 1 219 ? 87.976 8.695 -100.004 1.00 50.28 219 VAL A O 1
ATOM 1733 N N . LEU A 1 220 ? 89.483 10.049 -99.021 1.00 51.34 220 LEU A N 1
ATOM 1734 C CA . LEU A 1 220 ? 89.996 9.069 -98.082 1.00 51.34 220 LEU A CA 1
ATOM 1735 C C . LEU A 1 220 ? 89.244 9.276 -96.769 1.00 51.34 220 LEU A C 1
ATOM 1737 O O . LEU A 1 220 ? 89.386 10.318 -96.129 1.00 51.34 220 LEU A O 1
ATOM 1741 N N . ARG A 1 221 ? 88.394 8.309 -96.414 1.00 51.31 221 ARG A N 1
ATOM 1742 C CA . ARG A 1 221 ? 87.567 8.370 -95.207 1.00 51.31 221 ARG A CA 1
ATOM 1743 C C . ARG A 1 221 ? 88.197 7.521 -94.116 1.00 51.31 221 ARG A C 1
ATOM 1745 O O . ARG A 1 221 ? 88.349 6.306 -94.281 1.00 51.31 221 ARG A O 1
ATOM 1752 N N . LEU A 1 222 ? 88.545 8.171 -93.010 1.00 54.12 222 LEU A N 1
ATOM 1753 C CA . LEU A 1 222 ? 89.111 7.536 -91.824 1.00 54.12 222 LEU A CA 1
ATOM 1754 C C . LEU A 1 222 ? 88.047 7.491 -90.728 1.00 54.12 222 LEU A C 1
ATOM 1756 O O . LEU A 1 222 ? 87.521 8.528 -90.321 1.00 54.12 222 LEU A O 1
ATOM 1760 N N . ILE A 1 223 ? 87.717 6.283 -90.265 1.00 53.84 223 ILE A N 1
ATOM 1761 C CA . ILE A 1 223 ? 86.756 6.080 -89.175 1.00 53.84 223 ILE A CA 1
ATOM 1762 C C . ILE A 1 223 ? 87.524 5.652 -87.914 1.00 53.84 223 ILE A C 1
ATOM 1764 O O . ILE A 1 223 ? 88.052 4.531 -87.894 1.00 53.84 223 ILE A O 1
ATOM 1768 N N . PRO A 1 224 ? 87.617 6.522 -86.889 1.00 53.50 224 PRO A N 1
ATOM 1769 C CA . PRO A 1 224 ? 88.225 6.178 -85.608 1.00 53.50 224 PRO A CA 1
ATOM 1770 C C . PRO A 1 224 ? 87.307 5.269 -84.780 1.00 53.50 224 PRO A C 1
ATOM 1772 O O . PRO A 1 224 ? 86.087 5.259 -84.950 1.00 53.50 224 PRO A O 1
ATOM 1775 N N . ASP A 1 225 ? 87.898 4.500 -83.869 1.00 48.97 225 ASP A N 1
ATOM 1776 C CA . ASP A 1 225 ? 87.196 3.474 -83.085 1.00 48.97 225 ASP A CA 1
ATOM 1777 C C . ASP A 1 225 ? 86.324 4.013 -81.935 1.00 48.97 225 ASP A C 1
ATOM 1779 O O . ASP A 1 225 ? 85.559 3.251 -81.344 1.00 48.97 225 ASP A O 1
ATOM 1783 N N . ASP A 1 226 ? 86.429 5.302 -81.606 1.00 49.59 226 ASP A N 1
ATOM 1784 C CA . ASP A 1 226 ? 85.985 5.883 -80.335 1.00 49.59 226 ASP A CA 1
ATOM 1785 C C . ASP A 1 226 ? 84.904 6.981 -80.461 1.00 49.59 226 ASP A C 1
ATOM 1787 O O . ASP A 1 226 ? 84.883 7.930 -79.684 1.00 49.59 226 ASP A O 1
ATOM 1791 N N . GLU A 1 227 ? 83.975 6.842 -81.417 1.00 46.97 227 GLU A N 1
ATOM 1792 C CA . GLU A 1 227 ? 82.822 7.753 -81.635 1.00 46.97 227 GLU A CA 1
ATOM 1793 C C . GLU A 1 227 ? 83.190 9.233 -81.900 1.00 46.97 227 GLU A C 1
ATOM 1795 O O . GLU A 1 227 ? 82.338 10.123 -81.834 1.00 46.97 227 GLU A O 1
ATOM 1800 N N . ARG A 1 228 ? 84.444 9.518 -82.272 1.00 50.22 228 ARG A N 1
ATOM 1801 C CA . ARG A 1 228 ? 84.860 10.837 -82.778 1.00 50.22 228 ARG A CA 1
ATOM 1802 C C . ARG A 1 228 ? 84.332 11.094 -84.198 1.00 50.22 228 ARG A C 1
ATOM 1804 O O . ARG A 1 228 ? 84.088 10.142 -84.943 1.00 50.22 228 ARG A O 1
ATOM 1811 N N . PRO A 1 229 ? 84.154 12.370 -84.597 1.00 44.25 229 PRO A N 1
ATOM 1812 C CA . PRO A 1 229 ? 83.661 12.707 -85.927 1.00 44.25 229 PRO A CA 1
ATOM 1813 C C . PRO A 1 229 ? 84.575 12.149 -87.025 1.00 44.25 229 PRO A C 1
ATOM 1815 O O . PRO A 1 229 ? 85.798 12.186 -86.917 1.00 44.25 229 PRO A O 1
ATOM 1818 N N . VAL A 1 230 ? 83.947 11.623 -88.077 1.00 52.62 230 VAL A N 1
ATOM 1819 C CA . VAL A 1 230 ? 84.600 11.060 -89.265 1.00 52.62 230 VAL A CA 1
ATOM 1820 C C . VAL A 1 230 ? 85.442 12.134 -89.950 1.00 52.62 230 VAL A C 1
ATOM 1822 O O . VAL A 1 230 ? 84.931 13.214 -90.246 1.00 52.62 230 VAL A O 1
ATOM 1825 N N . THR A 1 231 ? 86.707 11.822 -90.240 1.00 54.00 231 THR A N 1
ATOM 1826 C CA . THR A 1 231 ? 87.593 12.726 -90.982 1.00 54.00 231 THR A CA 1
ATOM 1827 C C . THR A 1 231 ? 87.614 12.321 -92.451 1.00 54.00 231 THR A C 1
ATOM 1829 O O . THR A 1 231 ? 88.040 11.214 -92.796 1.00 54.00 231 THR A O 1
ATOM 1832 N N . ASP A 1 232 ? 87.168 13.234 -93.310 1.00 48.62 232 ASP A N 1
ATOM 1833 C CA . ASP A 1 232 ? 87.215 13.097 -94.764 1.00 48.62 232 ASP A CA 1
ATOM 1834 C C . ASP A 1 232 ? 88.371 13.947 -95.309 1.00 48.62 232 ASP A C 1
ATOM 1836 O O . ASP A 1 232 ? 88.404 15.159 -95.101 1.00 48.62 232 ASP A O 1
ATOM 1840 N N . ILE A 1 233 ? 89.328 13.316 -95.997 1.00 52.03 233 ILE A N 1
ATOM 1841 C CA . ILE A 1 233 ? 90.456 14.005 -96.642 1.00 52.03 233 ILE A CA 1
ATOM 1842 C C . ILE A 1 233 ? 90.268 13.947 -98.159 1.00 52.03 233 ILE A C 1
ATOM 1844 O O . ILE A 1 233 ? 90.222 12.864 -98.753 1.00 52.03 233 ILE A O 1
ATOM 1848 N N . LEU A 1 234 ? 90.182 15.114 -98.795 1.00 47.09 234 LEU A N 1
ATOM 1849 C CA . LEU A 1 234 ? 90.160 15.263 -100.248 1.00 47.09 234 LEU A CA 1
ATOM 1850 C C . LEU A 1 234 ? 91.570 15.068 -100.818 1.00 47.09 234 LEU A C 1
ATOM 1852 O O . LEU A 1 234 ? 92.483 15.837 -100.531 1.00 47.09 234 LEU A O 1
ATOM 1856 N N . LEU A 1 235 ? 91.770 14.053 -101.668 1.00 47.81 235 LEU A N 1
ATOM 1857 C CA . LEU A 1 235 ? 93.094 13.780 -102.254 1.00 47.81 235 LEU A CA 1
ATOM 1858 C C . LEU A 1 235 ? 93.597 14.892 -103.189 1.00 47.81 235 LEU A C 1
ATOM 1860 O O . LEU A 1 235 ? 94.803 14.985 -103.424 1.00 47.81 235 LEU A O 1
ATOM 1864 N N . LYS A 1 236 ? 92.701 15.743 -103.701 1.00 44.66 236 LYS A N 1
ATOM 1865 C CA . LYS A 1 236 ? 93.051 16.884 -104.557 1.00 44.66 236 LYS A CA 1
ATOM 1866 C C . LYS A 1 236 ? 93.856 17.948 -103.802 1.00 44.66 236 LYS A C 1
ATOM 1868 O O . LYS A 1 236 ? 94.747 18.559 -104.386 1.00 44.66 236 LYS A O 1
ATOM 1873 N N . ASP A 1 237 ? 93.630 18.071 -102.494 1.00 44.78 237 ASP A N 1
ATOM 1874 C CA . ASP A 1 237 ? 94.345 19.011 -101.622 1.00 44.78 237 ASP A CA 1
ATOM 1875 C C . ASP A 1 237 ? 95.753 18.514 -101.262 1.00 44.78 237 ASP A C 1
ATOM 1877 O O . ASP A 1 237 ? 96.628 19.295 -100.893 1.00 44.78 237 ASP A O 1
ATOM 1881 N N . CYS A 1 238 ? 96.013 17.214 -101.425 1.00 43.06 238 CYS A N 1
ATOM 1882 C CA . CYS A 1 238 ? 97.336 16.630 -101.225 1.00 43.06 238 CYS A CA 1
ATOM 1883 C C . CYS A 1 238 ? 98.212 16.658 -102.495 1.00 43.06 238 CYS A C 1
ATOM 1885 O O . CYS A 1 238 ? 99.426 16.498 -102.372 1.00 43.06 238 CYS A O 1
ATOM 1887 N N . TYR A 1 239 ? 97.641 16.845 -103.698 1.00 39.78 239 TYR A N 1
ATOM 1888 C CA . TYR A 1 239 ? 98.371 16.820 -104.980 1.00 39.78 239 TYR A CA 1
ATOM 1889 C C . TYR A 1 239 ? 97.672 17.652 -106.089 1.00 39.78 239 TYR A C 1
ATOM 1891 O O . TYR A 1 239 ? 96.748 17.158 -106.736 1.00 39.78 239 TYR A O 1
ATOM 1899 N N . PRO A 1 240 ? 98.152 18.868 -106.429 1.00 40.19 240 PRO A N 1
ATOM 1900 C CA . PRO A 1 240 ? 97.509 19.727 -107.438 1.00 40.19 240 PRO A CA 1
ATOM 1901 C C . PRO A 1 240 ? 97.695 19.303 -108.912 1.00 40.19 240 PRO A C 1
ATOM 1903 O O . PRO A 1 240 ? 97.253 20.010 -109.811 1.00 40.19 240 PRO A O 1
ATOM 1906 N N . ALA A 1 241 ? 98.377 18.189 -109.205 1.00 40.12 241 ALA A N 1
ATOM 1907 C CA . ALA A 1 241 ? 98.831 17.841 -110.562 1.00 40.12 241 ALA A CA 1
ATOM 1908 C C . ALA A 1 241 ? 97.965 16.795 -111.303 1.00 40.12 241 ALA A C 1
ATOM 1910 O O . ALA A 1 241 ? 98.414 16.224 -112.294 1.00 40.12 241 ALA A O 1
ATOM 1911 N N . LEU A 1 242 ? 96.743 16.516 -110.841 1.00 41.91 242 LEU A N 1
ATOM 1912 C CA . LEU A 1 242 ? 95.901 15.421 -111.360 1.00 41.91 242 LEU A CA 1
ATOM 1913 C C . LEU A 1 242 ? 94.896 15.822 -112.461 1.00 41.91 242 LEU A C 1
ATOM 1915 O O . LEU A 1 242 ? 94.063 15.006 -112.843 1.00 41.91 242 LEU A O 1
ATOM 1919 N N . ASP A 1 243 ? 94.976 17.043 -112.998 1.00 35.09 243 ASP A N 1
ATOM 1920 C CA . ASP A 1 243 ? 93.901 17.640 -113.814 1.00 35.09 243 ASP A CA 1
ATOM 1921 C C . ASP A 1 243 ? 94.020 17.453 -115.341 1.00 35.09 243 ASP A C 1
ATOM 1923 O O . ASP A 1 243 ? 93.313 18.097 -116.114 1.00 35.09 243 ASP A O 1
ATOM 1927 N N . GLN A 1 244 ? 94.896 16.575 -115.832 1.00 34.38 244 GLN A N 1
ATOM 1928 C CA . GLN A 1 244 ? 95.000 16.311 -117.271 1.00 34.38 244 GLN A CA 1
ATOM 1929 C C . GLN A 1 244 ? 95.278 14.837 -117.538 1.00 34.38 244 GLN A C 1
ATOM 1931 O O . GLN A 1 244 ? 96.414 14.409 -117.420 1.00 34.38 244 GLN A O 1
ATOM 1936 N N . HIS A 1 245 ? 94.248 14.071 -117.911 1.00 33.06 245 HIS A N 1
ATOM 1937 C CA . HIS A 1 245 ? 94.299 13.092 -119.006 1.00 33.06 245 HIS A CA 1
ATOM 1938 C C . HIS A 1 245 ? 92.905 12.491 -119.250 1.00 33.06 245 HIS A C 1
ATOM 1940 O O . HIS A 1 245 ? 92.376 11.700 -118.474 1.00 33.06 245 HIS A O 1
ATOM 1946 N N . SER A 1 246 ? 92.313 12.887 -120.374 1.00 30.89 246 SER A N 1
ATOM 1947 C CA . SER A 1 246 ? 91.079 12.358 -120.953 1.00 30.89 246 SER A CA 1
ATOM 1948 C C . SER A 1 246 ? 91.201 10.879 -121.340 1.00 30.89 246 SER A C 1
ATOM 1950 O O . SER A 1 246 ? 92.169 10.505 -122.005 1.00 30.89 246 SER A O 1
ATOM 1952 N N . LEU A 1 247 ? 90.185 10.065 -121.036 1.00 33.41 247 LEU A N 1
ATOM 1953 C CA . LEU A 1 247 ? 90.055 8.703 -121.562 1.00 33.41 247 LEU A CA 1
ATOM 1954 C C . LEU A 1 247 ? 88.732 8.541 -122.313 1.00 33.41 247 LEU A C 1
ATOM 1956 O O . LEU A 1 247 ? 87.648 8.698 -121.758 1.00 33.41 247 LEU A O 1
ATOM 1960 N N . GLY A 1 248 ? 88.870 8.258 -123.609 1.00 28.06 248 GLY A N 1
ATOM 1961 C CA . GLY A 1 248 ? 87.790 7.976 -124.541 1.00 28.06 248 GLY A CA 1
ATOM 1962 C C . GLY A 1 248 ? 87.215 6.563 -124.411 1.00 28.06 248 GLY A C 1
ATOM 1963 O O . GLY A 1 248 ? 87.822 5.648 -123.858 1.00 28.06 248 GLY A O 1
ATOM 1964 N N . HIS A 1 249 ? 86.013 6.419 -124.962 1.00 30.45 249 HIS A N 1
ATOM 1965 C CA . HIS A 1 249 ? 85.218 5.198 -125.055 1.00 30.45 249 HIS A CA 1
ATOM 1966 C C . HIS A 1 249 ? 85.801 4.154 -126.027 1.00 30.45 249 HIS A C 1
ATOM 1968 O O . HIS A 1 249 ? 86.075 4.493 -127.175 1.00 30.45 249 HIS A O 1
ATOM 1974 N N . ASN A 1 250 ? 85.867 2.876 -125.621 1.00 27.56 250 ASN A N 1
ATOM 1975 C CA . ASN A 1 250 ? 84.983 1.779 -126.085 1.00 27.56 250 ASN A CA 1
ATOM 1976 C C . ASN A 1 250 ? 85.606 0.376 -125.917 1.00 27.56 250 ASN A C 1
ATOM 1978 O O . ASN A 1 250 ? 86.755 0.161 -126.280 1.00 27.56 250 ASN A O 1
ATOM 1982 N N . GLY A 1 251 ? 84.760 -0.584 -125.518 1.00 26.16 251 GLY A N 1
ATOM 1983 C CA . GLY A 1 251 ? 84.796 -1.968 -126.016 1.00 26.16 251 GLY A CA 1
ATOM 1984 C C . GLY A 1 251 ? 85.645 -2.992 -125.256 1.00 26.16 251 GLY A C 1
ATOM 1985 O O . GLY A 1 251 ? 86.822 -3.137 -125.535 1.00 26.16 251 GLY A O 1
ATOM 1986 N N . ASP A 1 252 ? 84.971 -3.754 -124.390 1.00 25.73 252 ASP A N 1
ATOM 1987 C CA . ASP A 1 252 ? 85.254 -5.120 -123.918 1.00 25.73 252 ASP A CA 1
ATOM 1988 C C . ASP A 1 252 ? 86.620 -5.536 -123.325 1.00 25.73 252 ASP A C 1
ATOM 1990 O O . ASP A 1 252 ? 87.682 -5.466 -123.927 1.00 25.73 252 ASP A O 1
ATOM 1994 N N . SER A 1 253 ? 86.486 -6.211 -122.175 1.00 29.17 253 SER A N 1
ATOM 1995 C CA . SER A 1 253 ? 87.411 -7.180 -121.566 1.00 29.17 253 SER A CA 1
ATOM 1996 C C . SER A 1 253 ? 88.679 -6.654 -120.874 1.00 29.17 253 SER A C 1
ATOM 1998 O O . SER A 1 253 ? 89.720 -6.431 -121.472 1.00 29.17 253 SER A O 1
ATOM 2000 N N . GLN A 1 254 ? 88.591 -6.610 -119.537 1.00 31.55 254 GLN A N 1
ATOM 2001 C CA . GLN A 1 254 ? 89.664 -6.927 -118.581 1.00 31.55 254 GLN A CA 1
ATOM 2002 C C . GLN A 1 254 ? 91.069 -6.365 -118.882 1.00 31.55 254 GLN A C 1
ATOM 2004 O O . GLN A 1 254 ? 92.008 -7.114 -119.139 1.00 31.55 254 GLN A O 1
ATOM 2009 N N . ALA A 1 255 ? 91.259 -5.060 -118.692 1.00 25.03 255 ALA A N 1
ATOM 2010 C CA . ALA A 1 255 ? 92.584 -4.488 -118.466 1.00 25.03 255 ALA A CA 1
ATOM 2011 C C . ALA A 1 255 ? 92.711 -4.077 -116.991 1.00 25.03 255 ALA A C 1
ATOM 2013 O O . ALA A 1 255 ? 92.230 -3.027 -116.568 1.00 25.03 255 ALA A O 1
ATOM 2014 N N . ARG A 1 256 ? 93.334 -4.945 -116.184 1.00 26.00 256 ARG A N 1
ATOM 2015 C CA . ARG A 1 256 ? 93.807 -4.602 -114.836 1.00 26.00 256 ARG A CA 1
ATOM 2016 C C . ARG A 1 256 ? 94.964 -3.618 -114.985 1.00 26.00 256 ARG A C 1
ATOM 2018 O O . ARG A 1 256 ? 96.065 -4.028 -115.335 1.00 26.00 256 ARG A O 1
ATOM 2025 N N . ILE A 1 257 ? 94.724 -2.343 -114.706 1.00 25.06 257 ILE A N 1
ATOM 2026 C CA . ILE A 1 257 ? 95.797 -1.360 -114.550 1.00 25.06 257 ILE A CA 1
ATOM 2027 C C . ILE A 1 257 ? 96.051 -1.218 -113.049 1.00 25.06 257 ILE A C 1
ATOM 2029 O O . ILE A 1 257 ? 95.276 -0.597 -112.326 1.00 25.06 257 ILE A O 1
ATOM 2033 N N . VAL A 1 258 ? 97.110 -1.874 -112.576 1.00 22.31 258 VAL A N 1
ATOM 2034 C CA . VAL A 1 258 ? 97.611 -1.749 -111.204 1.00 22.31 258 VAL A CA 1
ATOM 2035 C C . VAL A 1 258 ? 98.497 -0.508 -111.158 1.00 22.31 258 VA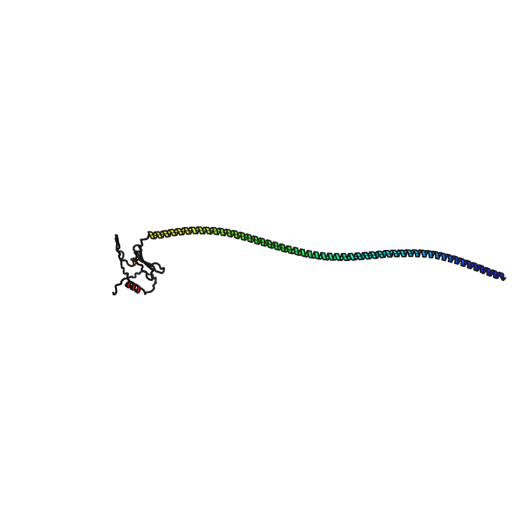L A C 1
ATOM 2037 O O . VAL A 1 258 ? 99.570 -0.501 -111.755 1.00 22.31 258 VAL A O 1
ATOM 2040 N N . TRP A 1 259 ? 98.056 0.538 -110.462 1.00 24.58 259 TRP A N 1
ATOM 2041 C CA . TRP A 1 259 ? 98.905 1.680 -110.128 1.00 24.58 259 TRP A CA 1
ATOM 2042 C C . TRP A 1 259 ? 99.484 1.472 -108.728 1.00 24.58 259 TRP A C 1
ATOM 2044 O O . TRP A 1 259 ? 98.743 1.410 -107.749 1.00 24.58 259 TRP A O 1
ATOM 2054 N N . VAL A 1 260 ? 100.808 1.346 -108.637 1.00 21.80 260 VAL A N 1
ATOM 2055 C CA . VAL A 1 260 ? 101.553 1.355 -107.371 1.00 21.80 260 VAL A CA 1
ATOM 2056 C C . VAL A 1 260 ? 101.976 2.799 -107.111 1.00 21.80 260 VAL A C 1
ATOM 2058 O O . VAL A 1 260 ? 102.835 3.318 -107.819 1.00 21.80 260 VAL A O 1
ATOM 2061 N N . PHE A 1 261 ? 101.374 3.460 -106.122 1.00 25.73 261 PHE A N 1
ATOM 2062 C CA . PHE A 1 261 ? 101.812 4.782 -105.666 1.00 25.73 261 PHE A CA 1
ATOM 2063 C C . PHE A 1 261 ? 102.547 4.658 -104.326 1.00 25.73 261 PHE A C 1
ATOM 2065 O O . PHE A 1 261 ? 101.953 4.294 -103.315 1.00 25.73 261 PHE A O 1
ATOM 2072 N N . SER A 1 262 ? 103.842 4.992 -104.321 1.00 23.02 262 SER A N 1
ATOM 2073 C CA . SER A 1 262 ? 104.599 5.305 -103.102 1.00 23.02 262 SER A CA 1
ATOM 2074 C C . SER A 1 262 ? 104.162 6.676 -102.585 1.00 23.02 262 SER A C 1
ATOM 2076 O O . SER A 1 262 ? 104.426 7.684 -103.239 1.00 23.02 262 SER A O 1
ATOM 2078 N N . MET A 1 263 ? 103.520 6.741 -101.416 1.00 26.81 263 MET A N 1
ATOM 2079 C CA . MET A 1 263 ? 103.238 8.015 -100.745 1.00 26.81 263 MET A CA 1
ATOM 2080 C C . MET A 1 263 ? 104.406 8.427 -99.846 1.00 26.81 263 MET A C 1
ATOM 2082 O O . MET A 1 263 ? 104.783 7.720 -98.915 1.00 26.81 263 MET A O 1
ATOM 2086 N N . ARG A 1 264 ? 104.949 9.617 -100.119 1.00 25.09 264 ARG A N 1
ATOM 2087 C CA . ARG A 1 264 ? 105.823 10.389 -99.230 1.00 25.09 264 ARG A CA 1
ATOM 2088 C C . ARG A 1 264 ? 104.925 11.450 -98.587 1.00 25.09 264 ARG A C 1
ATOM 2090 O O . ARG A 1 264 ? 104.459 12.338 -99.294 1.00 25.09 264 ARG A O 1
ATOM 2097 N N . LEU A 1 265 ? 104.614 11.324 -97.296 1.00 28.25 265 LEU A N 1
ATOM 2098 C CA . LEU A 1 265 ? 103.781 12.296 -96.577 1.00 28.25 265 LEU A CA 1
ATOM 2099 C C . LEU A 1 265 ? 104.545 13.621 -96.444 1.00 28.25 265 LEU A C 1
ATOM 2101 O O . LEU A 1 265 ? 105.567 13.689 -95.763 1.00 28.25 265 LEU A O 1
ATOM 2105 N N . ILE A 1 266 ? 104.059 14.661 -97.122 1.00 27.16 266 ILE A N 1
ATOM 2106 C CA . ILE A 1 266 ? 104.530 16.040 -96.970 1.00 27.16 266 ILE A CA 1
ATOM 2107 C C . ILE A 1 266 ? 103.521 16.769 -96.083 1.00 27.16 266 ILE A C 1
ATOM 2109 O O . ILE A 1 266 ? 102.319 16.746 -96.331 1.00 27.16 266 ILE A O 1
ATOM 2113 N N . ARG A 1 267 ? 104.036 17.395 -95.026 1.00 25.80 267 ARG A N 1
ATOM 2114 C CA . ARG A 1 267 ? 103.296 18.239 -94.089 1.00 25.80 267 ARG A CA 1
ATOM 2115 C C . ARG A 1 267 ? 102.829 19.504 -94.817 1.00 25.80 267 ARG A C 1
ATOM 2117 O O . ARG A 1 267 ? 103.667 20.315 -95.200 1.00 25.80 267 ARG A O 1
ATOM 2124 N N . CYS A 1 268 ? 101.520 19.685 -94.963 1.00 27.47 268 CYS A N 1
ATOM 2125 C CA . CYS A 1 268 ? 100.917 20.943 -95.398 1.00 27.47 268 CYS A CA 1
ATOM 2126 C C . CYS A 1 268 ? 100.033 21.471 -94.270 1.00 27.47 268 CYS A C 1
ATOM 2128 O O . CYS A 1 268 ? 99.033 20.859 -93.916 1.00 27.47 268 CYS A O 1
ATOM 2130 N N . GLY A 1 269 ? 100.444 22.594 -93.693 1.00 28.05 269 GLY A N 1
ATOM 2131 C CA . GLY A 1 269 ? 99.606 23.444 -92.864 1.00 28.05 269 GLY A CA 1
ATOM 2132 C C . GLY A 1 269 ? 99.768 24.881 -93.340 1.00 28.05 269 GLY A C 1
ATOM 2133 O O . GLY A 1 269 ? 100.837 25.236 -93.835 1.00 28.05 269 GLY A O 1
ATOM 2134 N N . ASN A 1 270 ? 98.695 25.651 -93.217 1.00 28.83 270 ASN A N 1
ATOM 2135 C CA . ASN A 1 270 ? 98.678 27.084 -92.941 1.00 28.83 270 ASN A CA 1
ATOM 2136 C C . ASN A 1 270 ? 97.213 27.432 -92.680 1.00 28.83 270 ASN A C 1
ATOM 2138 O O . ASN A 1 270 ? 96.464 27.611 -93.629 1.00 28.83 270 ASN A O 1
ATOM 2142 N N . ASP A 1 271 ? 96.807 27.357 -91.416 1.00 32.09 271 ASP A N 1
ATOM 2143 C CA . ASP A 1 271 ? 95.989 28.366 -90.743 1.00 32.09 271 ASP A CA 1
ATOM 2144 C C . ASP A 1 271 ? 95.917 27.994 -89.255 1.00 32.09 271 ASP A C 1
ATOM 2146 O O . ASP A 1 271 ? 95.801 26.828 -88.872 1.00 32.09 271 ASP A O 1
ATOM 2150 N N . GLU A 1 272 ? 96.144 29.008 -88.430 1.00 31.75 272 GLU A N 1
ATOM 2151 C CA . GLU A 1 272 ? 96.275 28.959 -86.981 1.00 31.75 272 GLU A CA 1
ATOM 2152 C C . GLU A 1 272 ? 94.948 28.547 -86.330 1.00 31.75 272 GLU A C 1
ATOM 2154 O O . GLU A 1 272 ? 94.020 29.342 -86.284 1.00 31.75 272 GLU A O 1
ATOM 2159 N N . GLU A 1 273 ? 94.867 27.327 -85.798 1.00 27.03 273 GLU A N 1
ATOM 2160 C CA . GLU A 1 273 ? 94.190 27.030 -84.530 1.00 27.03 273 GLU A CA 1
ATOM 2161 C C . GLU A 1 273 ? 94.650 25.653 -84.017 1.00 27.03 273 GLU A C 1
ATOM 2163 O O . GLU A 1 273 ? 94.299 24.592 -84.535 1.00 27.03 273 GLU A O 1
ATOM 2168 N N . ASP A 1 274 ? 95.505 25.700 -82.995 1.00 25.98 274 ASP A N 1
ATOM 2169 C CA . ASP A 1 274 ? 96.045 24.558 -82.265 1.00 25.98 274 ASP A CA 1
ATOM 2170 C C . ASP A 1 274 ? 94.933 23.744 -81.587 1.00 25.98 274 ASP A C 1
ATOM 2172 O O . ASP A 1 274 ? 94.323 24.197 -80.619 1.00 25.98 274 ASP A O 1
ATOM 2176 N N . TRP A 1 275 ? 94.761 22.486 -81.994 1.00 24.59 275 TRP A N 1
ATOM 2177 C CA . TRP A 1 275 ? 94.166 21.460 -81.137 1.00 24.59 275 TRP A CA 1
ATOM 2178 C C . TRP A 1 275 ? 95.137 20.291 -81.012 1.00 24.59 275 TRP A C 1
ATOM 2180 O O . TRP A 1 275 ? 95.296 19.452 -81.898 1.00 24.59 275 TRP A O 1
ATOM 2190 N N . TRP A 1 276 ? 95.821 20.275 -79.873 1.00 23.48 276 TRP A N 1
ATOM 2191 C CA . TRP A 1 276 ? 96.687 19.196 -79.427 1.00 23.48 276 TRP A CA 1
ATOM 2192 C C . TRP A 1 276 ? 95.863 17.949 -79.111 1.00 23.48 276 TRP A C 1
ATOM 2194 O O . TRP A 1 276 ? 94.923 18.027 -78.326 1.00 23.48 276 TRP A O 1
ATOM 2204 N N . LEU A 1 277 ? 96.277 16.794 -79.636 1.00 24.16 277 LEU A N 1
ATOM 2205 C CA . LEU A 1 277 ? 96.152 15.491 -78.972 1.00 24.16 277 LEU A CA 1
ATOM 2206 C C . LEU A 1 277 ? 97.116 14.500 -79.643 1.00 24.16 277 LEU A C 1
ATOM 2208 O O . LEU A 1 277 ? 96.755 13.743 -80.539 1.00 24.16 277 LEU A O 1
ATOM 2212 N N . PHE A 1 278 ? 98.370 14.526 -79.188 1.00 24.61 278 PHE A N 1
ATOM 2213 C CA . PHE A 1 278 ? 99.261 13.370 -79.288 1.00 24.61 278 PHE A CA 1
ATOM 2214 C C . PHE A 1 278 ? 98.717 12.238 -78.402 1.00 24.61 278 PHE A C 1
ATOM 2216 O O . PHE A 1 278 ? 98.257 12.494 -77.286 1.00 24.61 278 PHE A O 1
ATOM 2223 N N . PRO A 1 279 ? 98.896 10.983 -78.833 1.00 30.69 279 PRO A N 1
ATOM 2224 C CA . PRO A 1 279 ? 99.623 10.063 -77.975 1.00 30.69 279 PRO A CA 1
ATOM 2225 C C . PRO A 1 279 ? 100.825 9.445 -78.703 1.00 30.69 279 PRO A C 1
ATOM 2227 O O . PRO A 1 279 ? 100.692 8.797 -79.731 1.00 30.69 279 PRO A O 1
ATOM 2230 N N . ASN A 1 280 ? 101.987 9.654 -78.082 1.00 29.72 280 ASN A N 1
ATOM 2231 C CA . ASN A 1 280 ? 103.193 8.825 -78.056 1.00 29.72 280 ASN A CA 1
ATOM 2232 C C . ASN A 1 280 ? 103.864 8.397 -79.375 1.00 29.72 280 ASN A C 1
ATOM 2234 O O . ASN A 1 280 ? 103.519 7.413 -80.025 1.00 29.72 280 ASN A O 1
ATOM 2238 N N . GLU A 1 281 ? 104.968 9.096 -79.646 1.00 38.62 281 GLU A N 1
ATOM 2239 C CA . GLU A 1 281 ? 106.118 8.648 -80.429 1.00 38.62 281 GLU A CA 1
ATOM 2240 C C . GLU A 1 281 ? 106.596 7.260 -79.962 1.00 38.62 281 GLU A C 1
ATOM 2242 O O . GLU A 1 281 ? 106.937 7.059 -78.796 1.00 38.62 281 GLU A O 1
ATOM 2247 N N . GLY A 1 282 ? 106.623 6.296 -80.882 1.00 37.03 282 GLY A N 1
ATOM 2248 C CA . GLY A 1 282 ? 107.142 4.950 -80.616 1.00 37.03 282 GLY A CA 1
ATOM 2249 C C . GLY A 1 282 ? 106.868 3.924 -81.715 1.00 37.03 282 GLY A C 1
ATOM 2250 O O . GLY A 1 282 ? 107.646 2.992 -81.872 1.00 37.03 282 GLY A O 1
ATOM 2251 N N . HIS A 1 283 ? 105.828 4.115 -82.533 1.00 40.41 283 HIS A N 1
ATOM 2252 C CA . HIS A 1 283 ? 105.380 3.092 -83.496 1.00 40.41 283 HIS A CA 1
ATOM 2253 C C . HIS A 1 283 ? 105.585 3.449 -84.979 1.00 40.41 283 HIS A C 1
ATOM 2255 O O . HIS A 1 283 ? 105.166 2.706 -85.865 1.00 40.41 283 HIS A O 1
ATOM 2261 N N . PHE A 1 284 ? 106.251 4.568 -85.281 1.00 39.00 284 PHE A N 1
ATOM 2262 C CA . PHE A 1 284 ? 106.464 5.008 -86.666 1.00 39.00 284 PHE A CA 1
ATOM 2263 C C . PHE A 1 284 ? 107.520 4.163 -87.410 1.00 39.00 284 PHE A C 1
ATOM 2265 O O . PHE A 1 284 ? 107.348 3.862 -88.589 1.00 39.00 284 PHE A O 1
ATOM 2272 N N . GLU A 1 285 ? 108.569 3.709 -86.715 1.00 41.22 285 GLU A N 1
ATOM 2273 C CA . GLU A 1 285 ? 109.602 2.820 -87.281 1.00 41.22 285 GLU A CA 1
ATOM 2274 C C . GLU A 1 285 ? 109.096 1.373 -87.464 1.00 41.22 285 GLU A C 1
ATOM 2276 O O . GLU A 1 285 ? 109.368 0.753 -88.490 1.00 41.22 285 GLU A O 1
ATOM 2281 N N . GLU A 1 286 ? 108.246 0.862 -86.562 1.00 41.53 286 GLU A N 1
ATOM 2282 C CA . GLU A 1 286 ? 107.605 -0.461 -86.715 1.00 41.53 286 GLU A CA 1
ATOM 2283 C C . GLU A 1 286 ? 106.638 -0.510 -87.913 1.00 41.53 286 GLU A C 1
ATOM 2285 O O . GLU A 1 286 ? 106.564 -1.517 -88.623 1.00 41.53 286 GLU A O 1
ATOM 2290 N N . LEU A 1 287 ? 105.925 0.589 -88.189 1.00 41.19 287 LEU A N 1
ATOM 2291 C CA . LEU A 1 287 ? 105.071 0.713 -89.373 1.00 41.19 287 LEU A CA 1
ATOM 2292 C C . LEU A 1 287 ? 105.890 0.735 -90.671 1.00 41.19 287 LEU A C 1
ATOM 2294 O O . LEU A 1 287 ? 105.476 0.117 -91.652 1.00 41.19 287 LEU A O 1
ATOM 2298 N N . LEU A 1 288 ? 107.061 1.382 -90.676 1.00 42.94 288 LEU A N 1
ATOM 2299 C CA . LEU A 1 288 ? 107.976 1.399 -91.823 1.00 42.94 288 LEU A CA 1
ATOM 2300 C C . LEU A 1 288 ? 108.628 0.031 -92.075 1.00 42.94 288 LEU A C 1
ATOM 2302 O O . LEU A 1 288 ? 108.823 -0.340 -93.234 1.00 42.94 288 LEU A O 1
ATOM 2306 N N . GLU A 1 289 ? 108.931 -0.738 -91.029 1.00 43.62 289 GLU A N 1
ATOM 2307 C CA . GLU A 1 289 ? 109.584 -2.048 -91.137 1.00 43.62 289 GLU A CA 1
ATOM 2308 C C . GLU A 1 289 ? 108.625 -3.151 -91.619 1.00 43.62 289 GLU A C 1
ATOM 2310 O O . GLU A 1 289 ? 108.998 -3.960 -92.477 1.00 43.62 289 GLU A O 1
ATOM 2315 N N . VAL A 1 290 ? 107.354 -3.115 -91.193 1.00 46.66 290 VAL A N 1
ATOM 2316 C CA . VAL A 1 290 ? 106.277 -3.976 -91.726 1.00 46.66 290 VAL A CA 1
ATOM 2317 C C . VAL A 1 290 ? 105.985 -3.645 -93.193 1.00 46.66 290 VAL A C 1
ATOM 2319 O O . VAL A 1 290 ? 105.821 -4.553 -94.011 1.00 46.66 290 VAL A O 1
ATOM 2322 N N . PHE A 1 291 ? 106.004 -2.359 -93.565 1.00 39.69 291 PHE A N 1
ATOM 2323 C CA . PHE A 1 291 ? 105.846 -1.923 -94.957 1.00 39.69 291 PHE A CA 1
ATOM 2324 C C . PHE A 1 291 ? 107.004 -2.412 -95.847 1.00 39.69 291 PHE A C 1
ATOM 2326 O O . PHE A 1 291 ? 106.779 -2.856 -96.974 1.00 39.69 291 PHE A O 1
ATOM 2333 N N . ARG A 1 292 ? 108.243 -2.397 -95.330 1.00 45.59 292 ARG A N 1
ATOM 2334 C CA . ARG A 1 292 ? 109.458 -2.816 -96.054 1.00 45.59 292 ARG A CA 1
ATOM 2335 C C . ARG A 1 292 ? 109.543 -4.338 -96.240 1.00 45.59 292 ARG A C 1
ATOM 2337 O O . ARG A 1 292 ? 109.927 -4.790 -97.315 1.00 45.59 292 ARG A O 1
ATOM 2344 N N . THR A 1 293 ? 109.133 -5.129 -95.244 1.00 47.66 293 THR A N 1
ATOM 2345 C CA . THR A 1 293 ? 109.143 -6.608 -95.317 1.00 47.66 293 THR A CA 1
ATOM 2346 C C . THR A 1 293 ? 108.001 -7.198 -96.143 1.00 47.66 293 THR A C 1
ATOM 2348 O O . THR A 1 293 ? 108.193 -8.244 -96.759 1.00 47.66 293 THR A O 1
ATOM 2351 N N . HIS A 1 294 ? 106.825 -6.560 -96.176 1.00 40.50 294 HIS A N 1
ATOM 2352 C CA . HIS A 1 294 ? 105.634 -7.148 -96.805 1.00 40.50 294 HIS A CA 1
ATOM 2353 C C . HIS A 1 294 ? 105.355 -6.655 -98.231 1.00 40.50 294 HIS A C 1
ATOM 2355 O O . HIS A 1 294 ? 104.714 -7.378 -98.992 1.00 40.50 294 HIS A O 1
ATOM 2361 N N . PHE A 1 295 ? 105.851 -5.474 -98.623 1.00 36.72 295 PHE A N 1
ATOM 2362 C CA . PHE A 1 295 ? 105.591 -4.913 -99.957 1.00 36.72 295 PHE A CA 1
ATOM 2363 C C . PHE A 1 295 ? 106.800 -4.931 -100.911 1.00 36.72 295 PHE A C 1
ATOM 2365 O O . PHE A 1 295 ? 106.604 -4.763 -102.113 1.00 36.72 295 PHE A O 1
ATOM 2372 N N . PHE A 1 296 ? 108.022 -5.213 -100.430 1.00 42.34 296 PHE A N 1
ATOM 2373 C CA . PHE A 1 296 ? 109.221 -5.369 -101.275 1.00 42.34 296 PHE A CA 1
ATOM 2374 C C . PHE A 1 296 ? 110.154 -6.501 -100.794 1.00 42.34 296 PHE A C 1
ATOM 2376 O O . PHE A 1 296 ? 111.239 -6.230 -100.271 1.00 42.34 296 PHE A O 1
ATOM 2383 N N . PRO A 1 297 ? 109.807 -7.786 -101.002 1.00 36.03 297 PRO A N 1
ATOM 2384 C CA . PRO A 1 297 ? 110.722 -8.880 -100.706 1.00 36.03 297 PRO A CA 1
ATOM 2385 C C . PRO A 1 297 ? 111.779 -8.955 -101.821 1.00 36.03 297 PRO A C 1
ATOM 2387 O O . PRO A 1 297 ? 111.608 -9.667 -102.807 1.00 36.03 297 PRO A O 1
ATOM 2390 N N . GLY A 1 298 ? 112.854 -8.167 -101.711 1.00 39.31 298 GLY A N 1
ATOM 2391 C CA . GLY A 1 298 ? 113.959 -8.219 -102.678 1.00 39.31 298 GLY A CA 1
ATOM 2392 C C . GLY A 1 298 ? 114.954 -7.057 -102.695 1.00 39.31 298 GLY A C 1
ATOM 2393 O O . GLY A 1 298 ? 115.987 -7.193 -103.341 1.00 39.31 298 GLY A O 1
ATOM 2394 N N . MET A 1 299 ? 114.715 -5.946 -101.992 1.00 37.16 299 MET A N 1
ATOM 2395 C CA . MET A 1 299 ? 115.728 -4.889 -101.847 1.00 37.16 299 MET A CA 1
ATOM 2396 C C . MET A 1 299 ? 116.420 -4.979 -100.487 1.00 37.16 299 MET A C 1
ATOM 2398 O O . MET A 1 299 ? 116.174 -4.191 -99.578 1.00 37.16 299 MET A O 1
ATOM 2402 N N . SER A 1 300 ? 117.299 -5.972 -100.366 1.00 38.62 300 SER A N 1
ATOM 2403 C CA . SER A 1 300 ? 118.364 -5.977 -99.366 1.00 38.62 300 SER A CA 1
ATOM 2404 C C . SER A 1 300 ? 119.555 -5.214 -99.954 1.00 38.62 300 SER A C 1
ATOM 2406 O O . SER A 1 300 ? 120.128 -5.663 -100.944 1.00 38.62 300 SER A O 1
ATOM 2408 N N . ASN A 1 301 ? 119.927 -4.105 -99.310 1.00 42.25 301 ASN A N 1
ATOM 2409 C CA . ASN A 1 301 ? 121.065 -3.213 -99.588 1.00 42.25 301 ASN A CA 1
ATOM 2410 C C . ASN A 1 301 ? 120.882 -2.187 -100.719 1.00 42.25 301 ASN A C 1
ATOM 2412 O O . ASN A 1 301 ? 121.305 -2.420 -101.850 1.00 42.25 301 ASN A O 1
ATOM 2416 N N . LEU A 1 302 ? 120.354 -1.016 -100.343 1.00 33.53 302 LEU A N 1
ATOM 2417 C CA . LEU A 1 302 ? 120.841 0.319 -100.724 1.00 33.53 302 LEU A CA 1
ATOM 2418 C C . LEU A 1 302 ? 120.331 1.358 -99.717 1.00 33.53 302 LEU A C 1
ATOM 2420 O O . LEU A 1 302 ? 119.146 1.254 -99.326 1.00 33.53 302 LEU A O 1
#

Secondary structure (DSSP, 8-state):
-HHHHHHHHHHHHHHHHHHHHHHHHHHHHHHHHHHHHHHHHHHHHHHHHHHHHHHHHHHHHHHHHHHHHHHHHHHHHHHHHHHHHHHHHHHHHHHHHHHHHHHHHHHHHHHHHHHHHHHHHHHHHHHHHHHHHHHHHHHHHHHHHHHHHHHHHHHHHHHHHHHHHHHHHHHHHHHHHHHHHHHHHHHHS-------------BTTEEEEEEEEETTEEEEEEEESSSPPPEEEEHHHH-TT-----------S-----------------S---------SSSHHHHHHHHHHHH-TT----

Organism: NCBI:txid798071

Sequence (302 aa):
MKFGIEFGTHAKQVDNLRAQLAEVQTELTASSEKVKNLQDQRTEVQAKLEQFKDDALNLGLDLGTHAKEADRLRAQLAEVQTELTASSEKVKNLQDQRTEVQAKLIGSYEEIKNLHVQLAELQAKLAESNKEVKSQQDQIRGLRVEKDSIKTDLVGARKTIKSQSDKIQVQAQGLKRELDRVYSLEREGGTRMQVVQGGLFASKEWRTVGFVKVNDEIVLRLIPDDERPVTDILLKDCYPALDQHSLGHNGDSQARIVWVFSMRLIRCGNDEEDWWLFPNEGHFEELLEVFRTHFFPGMSNL

Radius of gyration: 96.51 Å; chains: 1; bounding box: 196×40×256 Å